Protein AF-A0A6L3ES35-F1 (afdb_monomer)

Solvent-accessible surface area (backbone atoms only — not comparable to full-atom values): 15400 Å² total; per-residue (Å²): 141,80,88,78,84,78,79,82,77,75,84,60,83,77,78,77,73,81,79,76,88,73,90,80,90,76,90,80,83,88,82,89,80,89,82,81,89,80,89,80,91,80,82,86,84,82,92,77,89,74,84,77,75,92,75,70,90,72,74,77,52,72,57,39,53,52,42,42,50,34,40,56,58,49,63,68,15,34,38,32,30,43,35,38,33,37,52,71,92,33,42,26,30,27,42,37,37,42,31,25,74,39,55,48,77,60,90,79,30,40,38,23,35,34,40,39,50,74,45,78,76,44,74,54,60,96,56,92,77,61,70,87,71,77,64,56,37,34,33,43,39,32,50,47,44,36,30,27,42,38,70,77,59,92,56,86,92,47,50,87,56,28,37,41,75,47,60,56,73,75,48,76,85,70,52,67,48,48,29,48,23,70,56,63,74,42,92,71,86,58,75,58,54,35,30,32,52,77,47,68,38,72,46,81,44,79,58,45,77,48,71,66,17,31,33,31,40,31,34,43,96,52,34,42,43,41,37,32,36,30,77,60,71,28,79,44,34,39,36,35,53,40,63,92,49,59,37,38,31,41,33,35,27,46,44,72,45,81,78,133

Foldseek 3Di:
DDDDDDPPPPPPVDPPPPDDDDDDDDDDDDDDDDDDDDDDDDDDDDDDDDPDDPDDPDDQPPLLVQQCQFVVLDAFWKFWKWKWWDFAPFIWIKIKMKGFHDWDDDVQKTKTKIAIDMDIDDTDDPDPCRPPSADRIKMWIDRRQWTFIDHPDDDPVCRLQGFGPGGPPQDQVVPKDARGSVQRPDPDDDLARIKHFDFFAWDQFQAGIAGRWTWMWGDHPFWIKTWTAGTNFGTAKIWTQGHPGRTIMIMGTNHIDRDD

Nearest PDB structures (foldseek):
  5o68-assembly3_G  TM=2.018E-01  e=8.234E-01  Pseudomonas sp. UK4
  5o68-assembly3_I  TM=2.226E-01  e=4.163E+00  Pseudomonas sp. UK4
  5o68-assembly4_L  TM=1.880E-01  e=3.205E+00  Pseudomonas sp. UK4
  5o68-assembly4_J  TM=2.070E-01  e=3.951E+00  Pseudomonas sp. UK4
  5o68-assembly2_E  TM=2.087E-01  e=2.600E+00  Pseudomonas sp. UK4

Sequence (260 aa):
MKYGFVLLFIIGWGISACTNRQNDNSNNIASQINATETTINVESLATASQTNEISDLSTPSSILNSTLSDFPLQLGNSWIYSHTAYFGEEIATYLITDTVKDARTNGNYYIAEMGRDWKQVSGTLASDDVYGLGVNQYWYIVDGLQVYVQLNQLDLSTVESSWLEYIFPLDNSIGSWYPSGEQRSSEYVGFSGHRRIYSLVDMKVPAGEFRKCPYILTFYNNGRNEDWFCPGIGLVARKFDHQGTKYGYHTNLVEYSINE

pLDDT: mean 82.21, std 23.88, range [23.73, 98.81]

Mean predicted aligned error: 11.19 Å

Radius of gyration: 23.05 Å; Cα contacts (8 Å, |Δi|>4): 489; chains: 1; bounding box: 52×60×65 Å

Structure (mmCIF, N/CA/C/O backbone):
data_AF-A0A6L3ES35-F1
#
_entry.id   AF-A0A6L3ES35-F1
#
loop_
_atom_site.group_PDB
_atom_site.id
_atom_site.type_symbol
_atom_site.label_atom_id
_atom_site.label_alt_id
_atom_site.label_comp_id
_atom_site.label_asym_id
_atom_site.label_entity_id
_atom_site.label_seq_id
_atom_site.pdbx_PDB_ins_code
_atom_site.Cartn_x
_atom_site.Cartn_y
_atom_site.Cartn_z
_atom_site.occupancy
_atom_site.B_iso_or_equiv
_atom_site.auth_seq_id
_atom_site.auth_comp_id
_atom_site.auth_asym_id
_atom_site.auth_atom_id
_atom_site.pdbx_PDB_model_num
ATOM 1 N N . MET A 1 1 ? 6.764 41.574 4.412 1.00 35.41 1 MET A N 1
ATOM 2 C CA . MET A 1 1 ? 5.581 40.837 3.921 1.00 35.41 1 MET A CA 1
ATOM 3 C C . MET A 1 1 ? 5.968 40.122 2.640 1.00 35.41 1 MET A C 1
ATOM 5 O O . MET A 1 1 ? 6.152 40.780 1.627 1.00 35.41 1 MET A O 1
ATOM 9 N N . LYS A 1 2 ? 6.204 38.810 2.702 1.00 29.41 2 LYS A N 1
ATOM 10 C CA . LYS A 1 2 ? 6.426 37.964 1.525 1.00 29.41 2 LYS A CA 1
ATOM 11 C C . LYS A 1 2 ? 5.348 36.888 1.567 1.00 29.41 2 LYS A C 1
ATOM 13 O O . LYS A 1 2 ? 5.327 36.100 2.505 1.00 29.41 2 LYS A O 1
ATOM 18 N N . TYR A 1 3 ? 4.431 36.932 0.609 1.00 28.34 3 TYR A N 1
ATOM 19 C CA . TYR A 1 3 ? 3.418 35.904 0.414 1.00 28.34 3 TYR A CA 1
ATOM 20 C C . TYR A 1 3 ? 4.106 34.658 -0.150 1.00 28.34 3 TYR A C 1
ATOM 22 O O . TYR A 1 3 ? 4.688 34.711 -1.232 1.00 28.34 3 TYR A O 1
ATOM 30 N N . GLY A 1 4 ? 4.094 33.570 0.618 1.00 24.62 4 GLY A N 1
ATOM 31 C CA . GLY A 1 4 ? 4.484 32.244 0.155 1.00 24.62 4 GLY A CA 1
ATOM 32 C C . GLY A 1 4 ? 3.285 31.585 -0.512 1.00 24.62 4 GLY A C 1
ATOM 33 O O . GLY 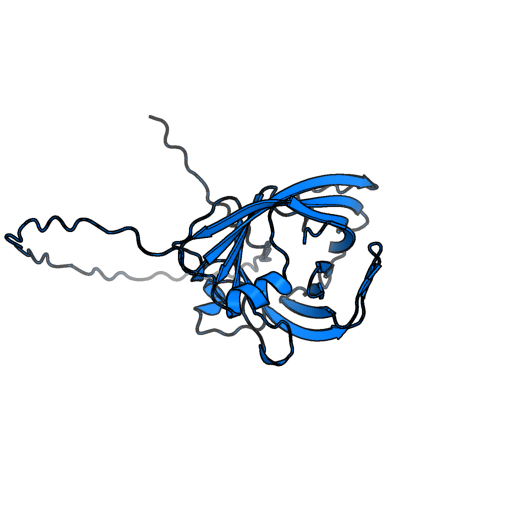A 1 4 ? 2.298 31.286 0.153 1.00 24.62 4 GLY A O 1
ATOM 34 N N . PHE A 1 5 ? 3.366 31.399 -1.825 1.00 23.73 5 PHE A N 1
ATOM 35 C CA . PHE A 1 5 ? 2.454 30.549 -2.580 1.00 23.73 5 PHE A CA 1
ATOM 36 C C . PHE A 1 5 ? 2.782 29.093 -2.220 1.00 23.73 5 PHE A C 1
ATOM 38 O O . PHE A 1 5 ? 3.843 28.590 -2.587 1.00 23.73 5 PHE A O 1
ATOM 45 N N . VAL A 1 6 ? 1.908 28.433 -1.464 1.00 24.42 6 VAL A N 1
ATOM 46 C CA . VAL A 1 6 ? 1.973 26.984 -1.245 1.00 24.42 6 VAL A CA 1
ATOM 47 C C . VAL A 1 6 ? 1.242 26.337 -2.418 1.00 24.42 6 VAL A C 1
ATOM 49 O O . VAL A 1 6 ? 0.015 26.364 -2.478 1.00 24.42 6 VAL A O 1
ATOM 52 N N . LEU A 1 7 ? 1.994 25.812 -3.390 1.00 24.55 7 LEU A N 1
ATOM 53 C CA . LEU A 1 7 ? 1.445 24.887 -4.380 1.00 24.55 7 LEU A CA 1
ATOM 54 C C . LEU A 1 7 ? 1.125 23.575 -3.654 1.00 24.55 7 LEU A C 1
ATOM 56 O O . LEU A 1 7 ? 2.034 22.853 -3.246 1.00 24.55 7 LEU A O 1
ATOM 60 N N . LEU A 1 8 ? -0.164 23.272 -3.499 1.00 24.83 8 LEU A N 1
ATOM 61 C CA . LEU A 1 8 ? -0.624 21.925 -3.177 1.00 24.83 8 LEU A CA 1
ATOM 62 C C . LEU A 1 8 ? -0.314 21.030 -4.387 1.00 24.83 8 LEU A C 1
ATOM 64 O O . LEU A 1 8 ? -1.046 21.026 -5.376 1.00 24.83 8 LEU A O 1
ATOM 68 N N . PHE A 1 9 ? 0.791 20.289 -4.330 1.00 25.20 9 PHE A N 1
ATOM 69 C CA . PHE A 1 9 ? 0.998 19.152 -5.218 1.00 25.20 9 PHE A CA 1
ATOM 70 C C . PHE A 1 9 ? 0.119 18.013 -4.712 1.00 25.20 9 PHE A C 1
ATOM 72 O O . PHE A 1 9 ? 0.477 17.287 -3.786 1.00 25.20 9 PHE A O 1
ATOM 79 N N . ILE A 1 10 ? -1.057 17.868 -5.319 1.00 30.05 10 ILE A N 1
ATOM 80 C CA . ILE A 1 10 ? -1.777 16.602 -5.288 1.00 30.05 10 ILE A CA 1
ATOM 81 C C . ILE A 1 10 ? -0.868 15.623 -6.032 1.00 30.05 10 ILE A C 1
ATOM 83 O O . ILE A 1 10 ? -0.752 15.695 -7.255 1.00 30.05 10 ILE A O 1
ATOM 87 N N . ILE A 1 11 ? -0.195 14.730 -5.302 1.00 38.25 11 ILE A N 1
ATOM 88 C CA . ILE A 1 11 ? 0.433 13.538 -5.884 1.00 38.25 11 ILE A CA 1
ATOM 89 C C . ILE A 1 11 ? -0.717 12.602 -6.268 1.00 38.25 11 ILE A C 1
ATOM 91 O O . ILE A 1 11 ? -0.964 11.565 -5.660 1.00 38.25 11 ILE A O 1
ATOM 95 N N . GLY A 1 12 ? -1.486 13.023 -7.269 1.00 31.50 12 GLY A N 1
ATOM 96 C CA . GLY A 1 12 ? -2.193 12.099 -8.119 1.00 31.50 12 GLY A CA 1
ATOM 97 C C . GLY A 1 12 ? -1.100 11.316 -8.814 1.00 31.50 12 GLY A C 1
ATOM 98 O O . GLY A 1 12 ? -0.211 11.906 -9.428 1.00 31.50 12 GLY A O 1
ATOM 99 N N . TRP A 1 13 ? -1.130 9.996 -8.671 1.00 40.72 13 TRP A N 1
ATOM 100 C CA . TRP A 1 13 ? -0.393 9.105 -9.552 1.00 40.72 13 TRP A CA 1
ATOM 101 C C . TRP A 1 13 ? -0.559 9.628 -10.977 1.00 40.72 13 TRP A C 1
ATOM 103 O O . TRP A 1 13 ? -1.683 9.711 -11.473 1.00 40.72 13 TRP A O 1
ATOM 113 N N . GLY A 1 14 ? 0.543 10.112 -11.554 1.00 31.30 14 GLY A N 1
ATOM 114 C CA . GLY A 1 14 ? 0.514 10.975 -12.723 1.00 31.30 14 GLY A CA 1
ATOM 115 C C . GLY A 1 14 ? -0.247 10.327 -13.869 1.00 31.30 14 GLY A C 1
ATOM 116 O O . GLY A 1 14 ? 0.275 9.454 -14.559 1.00 31.30 14 GLY A O 1
ATOM 117 N N . ILE A 1 15 ? -1.464 10.808 -14.123 1.00 37.62 15 ILE A N 1
ATOM 118 C CA . ILE A 1 15 ? -2.043 10.748 -15.457 1.00 37.62 15 ILE A CA 1
ATOM 119 C C . ILE A 1 15 ? -1.216 11.744 -16.263 1.00 37.62 15 ILE A C 1
ATOM 121 O O . ILE A 1 15 ? -1.518 12.934 -16.319 1.00 37.62 15 ILE A O 1
ATOM 125 N N . SER A 1 16 ? -0.117 11.266 -16.844 1.00 33.72 16 SER A N 1
ATOM 126 C CA . SER A 1 16 ? 0.566 12.006 -17.892 1.00 33.72 16 SER A CA 1
ATOM 127 C C . SER A 1 16 ? -0.375 12.015 -19.093 1.00 33.72 16 SER A C 1
ATOM 129 O 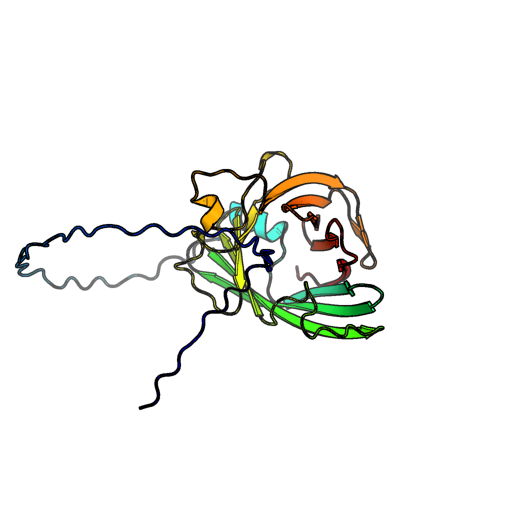O . SER A 1 16 ? -0.446 11.067 -19.874 1.00 33.72 16 SER A O 1
ATOM 131 N N . ALA A 1 17 ? -1.207 13.051 -19.170 1.00 32.03 17 ALA A N 1
ATOM 132 C CA . ALA A 1 17 ? -2.034 13.304 -20.328 1.00 32.03 17 ALA A CA 1
ATOM 133 C C . ALA A 1 17 ? -1.097 13.629 -21.496 1.00 32.03 17 ALA A C 1
ATOM 135 O O . ALA A 1 17 ? -0.518 14.713 -21.560 1.00 32.03 17 ALA A O 1
ATOM 136 N N . CYS A 1 18 ? -0.949 12.698 -22.440 1.00 33.47 18 CYS A N 1
ATOM 137 C CA . CYS A 1 18 ? -0.515 13.056 -23.782 1.00 33.47 18 CYS A CA 1
ATOM 138 C C . CYS A 1 18 ? -1.541 14.055 -24.333 1.00 33.47 18 CYS A C 1
ATOM 140 O O . CYS A 1 18 ? -2.658 13.682 -24.694 1.00 33.47 18 CYS A O 1
ATOM 142 N N . THR A 1 19 ? -1.190 15.339 -24.344 1.00 32.28 19 THR A N 1
ATOM 143 C CA . THR A 1 19 ? -2.034 16.400 -24.884 1.00 32.28 19 THR A CA 1
ATOM 144 C C . THR A 1 19 ? -2.122 16.246 -26.396 1.00 32.28 19 THR A C 1
ATOM 146 O O . THR A 1 19 ? -1.217 16.604 -27.148 1.00 32.28 19 THR A O 1
ATOM 149 N N . ASN A 1 20 ? -3.250 15.710 -26.860 1.00 34.50 20 ASN A N 1
ATOM 150 C CA . ASN A 1 20 ? -3.657 15.866 -28.244 1.00 34.50 20 ASN A CA 1
ATOM 151 C C . ASN A 1 20 ? -4.147 17.308 -28.416 1.00 34.50 20 ASN A C 1
ATOM 153 O O . ASN A 1 20 ? -5.115 17.741 -27.793 1.00 34.50 20 ASN A O 1
ATOM 157 N N . ARG A 1 21 ? -3.420 18.071 -29.230 1.00 35.19 21 ARG A N 1
ATOM 158 C CA . ARG A 1 21 ? -3.693 19.468 -29.560 1.00 35.19 21 ARG A CA 1
ATOM 159 C C . ARG A 1 21 ? -4.969 19.545 -30.406 1.00 35.19 21 ARG A C 1
ATOM 161 O O . ARG A 1 21 ? -4.891 19.451 -31.627 1.00 35.19 21 ARG A O 1
ATOM 168 N N . GLN A 1 22 ? -6.128 19.724 -29.776 1.00 33.97 22 GLN A N 1
ATOM 169 C CA . GLN A 1 22 ? -7.328 20.197 -30.467 1.00 33.97 22 GLN A CA 1
ATOM 170 C C . GLN A 1 22 ? -7.474 21.706 -30.266 1.00 33.97 22 GLN A C 1
ATOM 172 O O . GLN A 1 22 ? -7.576 22.206 -29.150 1.00 33.97 22 GLN A O 1
ATOM 177 N N . ASN A 1 23 ? -7.416 22.417 -31.394 1.00 45.56 23 ASN A N 1
ATOM 178 C CA . ASN A 1 23 ? -7.936 23.767 -31.548 1.00 45.56 23 ASN A CA 1
ATOM 179 C C . ASN A 1 23 ? -9.425 23.745 -31.218 1.00 45.56 23 ASN A C 1
ATOM 181 O O . ASN A 1 23 ? -10.146 23.065 -31.936 1.00 45.56 23 ASN A O 1
ATOM 185 N N . ASP A 1 24 ? -9.870 24.560 -30.267 1.00 38.66 24 ASP A N 1
ATOM 186 C CA . ASP A 1 24 ? -11.225 25.095 -30.305 1.00 38.66 24 ASP A CA 1
ATOM 187 C C . ASP A 1 24 ? -11.230 26.545 -29.827 1.00 38.66 24 ASP A C 1
ATOM 189 O O . ASP A 1 24 ? -10.795 26.901 -28.733 1.00 38.66 24 ASP A O 1
ATOM 193 N N . ASN A 1 25 ? -11.673 27.391 -30.748 1.00 43.75 25 ASN A N 1
ATOM 194 C CA . ASN A 1 25 ? -11.831 28.821 -30.619 1.00 43.75 25 ASN A CA 1
ATOM 195 C C . ASN A 1 25 ? -13.340 29.070 -30.569 1.00 43.75 25 ASN A C 1
ATOM 197 O O . ASN A 1 25 ? -13.999 29.061 -31.608 1.00 43.75 25 ASN A O 1
ATOM 201 N N . SER A 1 26 ? -13.900 29.268 -29.379 1.00 41.03 26 SER A N 1
ATOM 202 C CA . SER A 1 26 ? -15.286 29.712 -29.240 1.00 41.03 26 SER A CA 1
ATOM 203 C C . SER A 1 26 ? -15.432 30.684 -28.076 1.00 41.03 26 SER A C 1
ATOM 205 O O . SER A 1 26 ? -15.508 30.307 -26.908 1.00 41.03 26 SER A O 1
ATOM 207 N N . ASN A 1 27 ? -15.498 31.961 -28.445 1.00 37.78 27 ASN A N 1
ATOM 208 C CA . ASN A 1 27 ? -16.147 33.016 -27.678 1.00 37.78 27 ASN A CA 1
ATOM 209 C C . ASN A 1 27 ? -17.599 32.613 -27.378 1.00 37.78 27 ASN A C 1
ATOM 211 O O . ASN A 1 27 ? -18.287 32.206 -28.314 1.00 37.78 27 ASN A O 1
ATOM 215 N N . ASN A 1 28 ? -18.094 32.821 -26.150 1.00 37.53 28 ASN A N 1
ATOM 216 C CA . ASN A 1 28 ? -19.148 33.815 -25.889 1.00 37.53 28 ASN A CA 1
ATOM 217 C C . ASN A 1 28 ? -19.803 33.747 -24.492 1.00 37.53 28 ASN A C 1
ATOM 219 O O . ASN A 1 28 ? -20.219 32.696 -24.027 1.00 37.53 28 ASN A O 1
ATOM 223 N N . ILE A 1 29 ? -20.021 34.964 -23.976 1.00 39.34 29 ILE A N 1
ATOM 224 C CA . ILE A 1 29 ? -21.224 35.492 -23.301 1.00 39.34 29 ILE A CA 1
ATOM 225 C C . ILE A 1 29 ? -21.486 35.121 -21.828 1.00 39.34 29 ILE A C 1
ATOM 227 O O . ILE A 1 29 ? -22.032 34.087 -21.466 1.00 39.34 29 ILE A O 1
ATOM 231 N N . ALA A 1 30 ? -21.155 36.128 -21.016 1.00 37.44 30 ALA A N 1
ATOM 232 C CA . ALA A 1 30 ? -21.793 36.639 -19.806 1.00 37.44 30 ALA A CA 1
ATOM 233 C C . ALA A 1 30 ? -23.194 36.130 -19.404 1.00 37.44 30 ALA A C 1
ATOM 235 O O . ALA A 1 30 ? -24.141 36.184 -20.183 1.00 37.44 30 ALA A O 1
ATOM 236 N N . SER A 1 31 ? -23.368 35.948 -18.092 1.00 41.03 31 SER A N 1
ATOM 237 C CA . SER A 1 31 ? -24.547 36.463 -17.386 1.00 41.03 31 SER A CA 1
ATOM 238 C C . SER A 1 31 ? -24.201 36.811 -15.937 1.00 41.03 31 SER A C 1
ATOM 240 O O . SER A 1 31 ? -23.723 35.972 -15.177 1.00 41.03 31 SER A O 1
ATOM 242 N N . GLN A 1 32 ? -24.441 38.073 -15.587 1.00 40.94 32 GLN A N 1
ATOM 243 C CA . GLN A 1 32 ? -24.381 38.630 -14.240 1.00 40.94 32 GLN A CA 1
ATOM 244 C C . GLN A 1 32 ? -25.547 38.094 -13.400 1.00 40.94 32 GLN A C 1
ATOM 246 O O . GLN A 1 32 ? -26.681 38.072 -13.876 1.00 40.94 32 GLN A O 1
ATOM 251 N N . ILE A 1 33 ? -25.288 37.732 -12.143 1.00 42.25 33 ILE A N 1
ATOM 252 C CA . ILE A 1 33 ? -26.332 37.482 -11.145 1.00 42.25 33 ILE A CA 1
ATOM 253 C C . ILE A 1 33 ? -26.092 38.440 -9.977 1.00 42.25 33 ILE A C 1
ATOM 255 O O . ILE A 1 33 ? -25.067 38.374 -9.303 1.00 42.25 33 ILE A O 1
ATOM 259 N N . ASN A 1 34 ? -27.048 39.349 -9.780 1.00 44.09 34 ASN A N 1
ATOM 260 C CA . ASN A 1 34 ? -27.166 40.210 -8.608 1.00 44.09 34 ASN A CA 1
ATOM 261 C C . ASN A 1 34 ? -27.688 39.376 -7.431 1.00 44.09 34 ASN A C 1
ATOM 263 O O . ASN A 1 34 ? -28.767 38.795 -7.534 1.00 44.09 34 ASN A O 1
ATOM 267 N N . ALA A 1 35 ? -26.961 39.360 -6.314 1.00 39.50 35 ALA A N 1
ATOM 268 C CA . ALA A 1 35 ? -27.443 38.813 -5.050 1.00 39.50 35 ALA A CA 1
ATOM 269 C C . ALA A 1 35 ? -27.853 39.959 -4.116 1.00 39.50 35 ALA A C 1
ATOM 271 O O . ALA A 1 35 ? -27.076 40.874 -3.846 1.00 39.50 35 ALA A O 1
ATOM 272 N N . THR A 1 36 ? -29.105 39.912 -3.672 1.0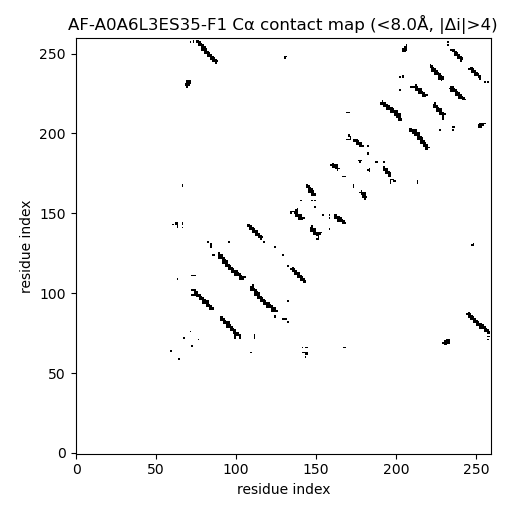0 42.91 36 THR A N 1
ATOM 273 C CA . THR A 1 36 ? -29.735 40.853 -2.745 1.00 42.91 36 THR A CA 1
ATOM 274 C C . THR A 1 36 ? -29.398 40.459 -1.307 1.00 42.91 36 THR A C 1
ATOM 276 O O . THR A 1 36 ? -29.602 39.312 -0.913 1.00 42.91 36 THR A O 1
ATOM 279 N N . GLU A 1 37 ? -28.887 41.409 -0.525 1.00 42.19 37 GLU A N 1
ATOM 280 C CA . GLU A 1 37 ? -28.613 41.251 0.905 1.00 42.19 37 GLU A CA 1
ATOM 281 C C . GLU A 1 37 ? -29.913 41.048 1.695 1.00 42.19 37 GLU A C 1
ATOM 283 O O . GLU A 1 37 ? -30.862 41.820 1.566 1.00 42.19 37 GLU A O 1
ATOM 288 N N . THR A 1 38 ? -29.943 40.015 2.540 1.00 42.06 38 THR A N 1
ATOM 289 C CA . THR A 1 38 ? -30.974 39.831 3.568 1.00 42.06 38 THR A CA 1
ATOM 290 C C . THR A 1 38 ? -30.304 39.887 4.934 1.00 42.06 38 THR A C 1
ATOM 292 O O . THR A 1 38 ? -29.507 39.022 5.291 1.00 42.06 38 THR A O 1
ATOM 295 N N . THR A 1 39 ? -30.623 40.931 5.689 1.00 42.78 39 THR A N 1
ATOM 296 C CA . THR A 1 39 ? -30.201 41.158 7.071 1.00 42.78 39 THR A CA 1
ATOM 297 C C . THR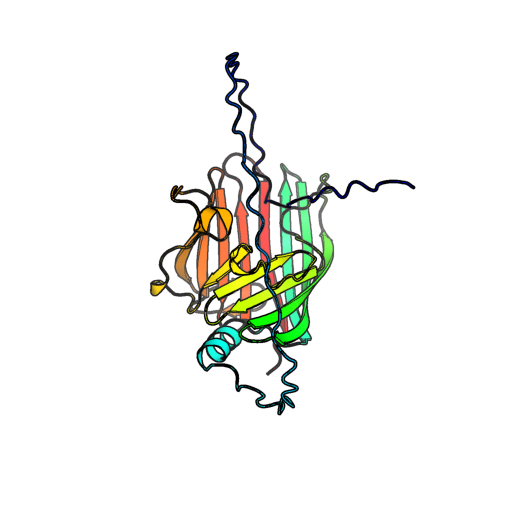 A 1 39 ? -31.031 40.282 8.006 1.00 42.78 39 THR A C 1
ATOM 299 O O . THR A 1 39 ? -32.258 40.370 8.002 1.00 42.78 39 THR A O 1
ATOM 302 N N . ILE A 1 40 ? -30.381 39.468 8.841 1.00 42.75 40 ILE A N 1
ATOM 303 C CA . ILE A 1 40 ? -31.041 38.746 9.936 1.00 42.75 40 ILE A CA 1
ATOM 304 C C . ILE A 1 40 ? -30.458 39.247 11.259 1.00 42.75 40 ILE A C 1
ATOM 306 O O . ILE A 1 40 ? -29.283 39.038 11.555 1.00 42.75 40 ILE A O 1
ATOM 310 N N . ASN A 1 41 ? -31.308 39.907 12.046 1.00 49.88 41 ASN A N 1
ATOM 311 C CA . ASN A 1 41 ? -31.096 40.156 13.469 1.00 49.88 41 ASN A CA 1
ATOM 312 C C . ASN A 1 41 ? -31.392 38.865 14.239 1.00 49.88 41 ASN A C 1
ATOM 314 O O . ASN A 1 41 ? -32.500 38.341 14.132 1.00 49.88 41 ASN A O 1
ATOM 318 N N . VAL A 1 42 ? -30.448 38.399 15.058 1.00 44.91 42 VAL A N 1
ATOM 319 C CA . VAL A 1 42 ? -30.728 37.403 16.101 1.00 44.91 42 VAL A CA 1
ATOM 320 C C . VAL A 1 42 ? -30.257 37.957 17.439 1.00 44.91 42 VAL A C 1
ATOM 322 O O . VAL A 1 42 ? -29.066 38.023 17.733 1.00 44.91 42 VAL A O 1
ATOM 325 N N . GLU A 1 43 ? -31.233 38.391 18.229 1.00 47.56 43 GLU A N 1
ATOM 326 C CA . GLU A 1 43 ? -31.106 38.647 19.657 1.00 47.56 43 GLU A CA 1
ATOM 327 C C . GLU A 1 43 ? -30.969 37.326 20.428 1.00 47.56 43 GLU A C 1
ATOM 329 O O . GLU A 1 43 ? -31.699 36.372 20.179 1.00 47.56 43 GLU A O 1
ATOM 334 N N . SER A 1 44 ? -30.083 37.354 21.428 1.00 51.75 44 SER A N 1
ATOM 335 C CA . SER A 1 44 ? -30.247 36.726 22.746 1.00 51.75 44 SER A CA 1
ATOM 336 C C . SER A 1 44 ? -30.574 35.225 22.795 1.00 51.75 44 SER A C 1
ATOM 338 O O . SER A 1 44 ? -31.734 34.831 22.698 1.00 51.75 44 SER A O 1
ATOM 340 N N . LEU A 1 45 ? -29.599 34.416 23.227 1.00 45.16 45 LEU A N 1
ATOM 341 C CA . LEU A 1 45 ? -29.902 33.296 24.120 1.00 45.16 45 LEU A CA 1
ATOM 342 C C . LEU A 1 45 ? -28.774 33.018 25.114 1.00 45.16 45 LEU A C 1
ATOM 344 O O . LEU A 1 45 ? -27.586 33.115 24.819 1.00 45.16 45 LEU A O 1
ATOM 348 N N . ALA A 1 46 ? -29.237 32.748 26.328 1.00 45.06 46 ALA A N 1
ATOM 349 C CA . ALA A 1 46 ? -28.518 32.740 27.579 1.00 45.06 46 ALA A CA 1
ATOM 350 C C . ALA A 1 46 ? -27.596 31.528 27.765 1.00 45.06 46 ALA A C 1
ATOM 352 O O . ALA A 1 46 ? -27.850 30.418 27.303 1.00 45.06 46 ALA A O 1
ATOM 353 N N . THR A 1 47 ? -26.550 31.790 28.537 1.00 50.56 47 THR A N 1
ATOM 354 C CA . THR A 1 47 ? -25.522 30.886 29.040 1.00 50.56 47 THR A CA 1
ATOM 355 C C . THR A 1 47 ? -26.120 29.752 29.880 1.00 50.56 47 THR A C 1
ATOM 357 O O . THR A 1 47 ? -26.603 29.987 30.987 1.00 50.56 47 THR A O 1
ATOM 360 N N . ALA A 1 48 ? -26.025 28.511 29.398 1.00 46.97 48 ALA A N 1
ATOM 361 C CA . ALA A 1 48 ? -26.180 27.311 30.216 1.00 46.97 48 ALA A CA 1
ATOM 362 C C . ALA A 1 48 ? -24.814 26.624 30.332 1.00 46.97 48 ALA A C 1
ATOM 364 O O . ALA A 1 48 ? -24.319 26.022 29.383 1.00 46.97 48 ALA A O 1
ATOM 365 N N . SER A 1 49 ? -24.185 26.763 31.499 1.00 51.53 49 SER A N 1
ATOM 366 C CA . SER A 1 49 ? -22.950 26.061 31.845 1.00 51.53 49 SER A CA 1
ATOM 367 C C . SER A 1 49 ? -23.317 24.627 32.234 1.00 51.53 49 SER A C 1
ATOM 369 O O . SER A 1 49 ? -23.764 24.388 33.355 1.00 51.53 49 SER A O 1
ATOM 371 N N . GLN A 1 50 ? -23.208 23.690 31.290 1.00 44.31 50 GLN A N 1
ATOM 372 C CA . GLN A 1 50 ? -23.268 22.257 31.577 1.00 44.31 50 GLN A CA 1
ATOM 373 C C . GLN A 1 50 ? -21.857 21.759 31.883 1.00 44.31 50 GLN A C 1
ATOM 375 O O . GLN A 1 50 ? -20.954 21.802 31.049 1.00 44.31 50 GLN A O 1
ATOM 380 N N . THR A 1 51 ? -21.674 21.305 33.115 1.00 47.34 51 THR A N 1
ATOM 381 C CA . THR A 1 51 ? -20.530 20.519 33.561 1.00 47.34 51 THR A CA 1
ATOM 382 C C . THR A 1 51 ? -20.570 19.183 32.818 1.00 47.34 51 THR A C 1
ATOM 384 O O . THR A 1 51 ? -21.358 18.307 33.163 1.00 47.34 51 THR A O 1
ATOM 387 N N . ASN A 1 52 ? -19.762 19.055 31.763 1.00 49.00 52 ASN A N 1
ATOM 388 C CA . ASN A 1 52 ? -19.576 17.803 31.035 1.00 49.00 52 ASN A CA 1
ATOM 389 C C . ASN A 1 52 ? -18.902 16.779 31.955 1.00 49.00 52 ASN A C 1
ATOM 391 O O . ASN A 1 52 ? -17.700 16.855 32.216 1.00 49.00 52 ASN A O 1
ATOM 395 N N . GLU A 1 53 ? -19.688 15.822 32.441 1.00 48.34 53 GLU A N 1
ATOM 396 C CA . GLU A 1 53 ? -19.168 14.547 32.911 1.00 48.34 53 GLU A CA 1
ATOM 397 C C . GLU A 1 53 ? -18.496 13.845 31.729 1.00 48.34 53 GLU A C 1
ATOM 399 O O . GLU A 1 53 ? -19.117 13.567 30.706 1.00 48.34 53 GLU A O 1
ATOM 404 N N . ILE A 1 54 ? -17.195 13.597 31.864 1.00 52.31 54 ILE A N 1
ATOM 405 C CA . ILE A 1 54 ? -16.379 12.859 30.902 1.00 52.31 54 ILE A CA 1
ATOM 406 C C . ILE A 1 54 ? -16.729 11.370 31.058 1.00 52.31 54 ILE A C 1
ATOM 408 O O . ILE A 1 54 ? -16.029 10.611 31.719 1.00 52.31 54 ILE A O 1
ATOM 412 N N . SER A 1 55 ? -17.876 10.979 30.514 1.00 47.56 55 SER A N 1
ATOM 413 C CA . SER A 1 55 ? -18.184 9.613 30.076 1.00 47.56 55 SER A CA 1
ATOM 414 C C . SER A 1 55 ? -17.856 9.583 28.581 1.00 47.56 55 SER A C 1
ATOM 416 O O . SER A 1 55 ? -18.119 10.544 27.873 1.00 47.56 55 SER A O 1
ATOM 418 N N . ASP A 1 56 ? -17.266 8.576 27.975 1.00 45.16 56 ASP A N 1
ATOM 419 C CA . ASP A 1 56 ? -17.112 7.178 28.308 1.00 45.16 56 ASP A CA 1
ATOM 420 C C . ASP A 1 56 ? -16.006 6.711 27.351 1.00 45.16 56 ASP A C 1
ATOM 422 O O . ASP A 1 56 ? -15.990 7.123 26.184 1.00 45.16 56 ASP A O 1
ATOM 426 N N . LEU A 1 57 ? -15.040 5.928 27.827 1.00 49.03 57 LEU A N 1
ATOM 427 C CA . LEU A 1 57 ? -13.998 5.374 26.965 1.00 49.03 57 LEU A CA 1
ATOM 428 C C . LEU A 1 57 ? -14.659 4.239 26.169 1.00 49.03 57 LEU A C 1
ATOM 430 O O . LEU A 1 57 ? -14.593 3.071 26.553 1.00 49.03 57 LEU A O 1
ATOM 434 N N . SER A 1 58 ? -15.401 4.611 25.123 1.00 53.31 58 SER A N 1
ATOM 435 C CA . SER A 1 58 ? -16.209 3.700 24.324 1.00 53.31 58 SER A CA 1
ATOM 436 C C . SER A 1 58 ? -15.334 2.552 23.837 1.00 53.31 58 SER A C 1
ATOM 438 O O . SER A 1 58 ? -14.336 2.731 23.137 1.00 53.31 58 SER A O 1
ATOM 440 N N . THR A 1 59 ? -15.695 1.344 24.266 1.00 57.22 59 THR A N 1
ATOM 441 C CA . THR A 1 59 ? -15.044 0.127 23.792 1.00 57.22 59 THR A CA 1
ATOM 442 C C . THR A 1 59 ? -15.150 0.112 22.266 1.00 57.22 59 THR A C 1
ATOM 444 O O . THR A 1 59 ? -16.255 0.315 21.751 1.00 57.22 59 THR A O 1
ATOM 447 N N . PRO A 1 60 ? -14.040 -0.086 21.531 1.00 64.38 60 PRO A N 1
ATOM 448 C CA . PRO A 1 60 ? -14.077 -0.097 20.078 1.00 64.38 60 PRO A CA 1
ATOM 449 C C . PRO A 1 60 ? -15.122 -1.101 19.586 1.00 64.38 60 PRO A C 1
ATOM 451 O O . PRO A 1 60 ? -15.224 -2.220 20.099 1.00 64.38 60 PRO A O 1
ATOM 454 N N . SER A 1 61 ? -15.931 -0.671 18.614 1.00 78.88 61 SER A N 1
ATOM 455 C CA . SER A 1 61 ? -16.965 -1.508 18.002 1.00 78.88 61 SER A CA 1
ATOM 456 C C . SER A 1 61 ? -16.365 -2.841 17.550 1.00 78.88 61 SER A C 1
ATOM 458 O O . SER A 1 61 ? -15.264 -2.877 17.004 1.00 78.88 61 SER A O 1
ATOM 460 N N . SER A 1 62 ? -17.101 -3.941 17.728 1.00 84.25 62 SER A N 1
ATOM 461 C CA . SER A 1 62 ? -16.684 -5.279 17.269 1.00 84.25 62 SER A CA 1
ATOM 462 C C . SER A 1 62 ? -16.213 -5.310 15.805 1.00 84.25 62 SER A C 1
ATOM 464 O O . SER A 1 62 ? -15.294 -6.055 15.474 1.00 84.25 62 SER A O 1
ATOM 466 N N . ILE A 1 63 ? -16.781 -4.448 14.957 1.00 87.38 63 ILE A N 1
ATOM 467 C CA . ILE A 1 63 ? -16.409 -4.280 13.546 1.00 87.38 63 ILE A CA 1
ATOM 468 C C . ILE A 1 63 ? -14.978 -3.745 13.406 1.00 87.38 63 ILE A C 1
ATOM 470 O O . ILE A 1 63 ? -14.193 -4.263 12.614 1.00 87.38 63 ILE A O 1
ATOM 474 N N . LEU A 1 64 ? -14.614 -2.743 14.206 1.00 91.19 64 LEU A N 1
ATOM 475 C CA . LEU A 1 64 ? -13.269 -2.176 14.190 1.00 91.19 64 LEU A CA 1
ATOM 476 C C . LEU A 1 64 ? -12.232 -3.235 14.586 1.00 91.19 64 LEU A C 1
ATOM 478 O O . LEU A 1 64 ? -11.194 -3.353 13.941 1.00 91.19 64 LEU A O 1
ATOM 482 N N . ASN A 1 65 ? -12.548 -4.060 15.587 1.00 91.50 65 ASN A N 1
ATOM 483 C CA . ASN A 1 65 ? -11.670 -5.152 16.007 1.00 91.50 65 ASN A CA 1
ATOM 484 C C . ASN A 1 65 ? -11.470 -6.193 14.894 1.00 91.50 65 ASN A C 1
ATOM 486 O O . ASN A 1 65 ? -10.359 -6.692 14.742 1.00 91.50 65 ASN A O 1
ATOM 490 N N . SER A 1 66 ? -12.498 -6.497 14.087 1.00 93.62 66 SER A N 1
ATOM 491 C CA . SER A 1 66 ? -12.316 -7.387 12.931 1.00 93.62 66 SER A CA 1
ATOM 492 C C . SER A 1 66 ? -11.391 -6.788 11.870 1.00 93.62 66 SER A C 1
ATOM 494 O O . SER A 1 66 ? -10.463 -7.464 11.434 1.00 93.62 66 SER A O 1
ATOM 496 N N . THR A 1 67 ? -11.558 -5.507 11.524 1.00 96.25 67 THR A N 1
ATOM 497 C CA . THR A 1 67 ? -10.683 -4.834 10.552 1.00 96.25 67 THR A CA 1
ATOM 498 C C . THR A 1 67 ? -9.233 -4.788 11.035 1.00 96.25 67 THR A C 1
ATOM 500 O O . THR A 1 67 ? -8.321 -5.068 10.265 1.00 96.25 67 THR A O 1
ATOM 503 N N . LEU A 1 68 ? -9.006 -4.498 12.321 1.00 96.31 68 LEU A N 1
ATOM 504 C CA . LEU A 1 68 ? -7.663 -4.447 12.913 1.00 96.31 68 LEU A CA 1
ATOM 505 C C . LEU A 1 68 ? -7.033 -5.828 13.141 1.00 96.31 68 LEU A C 1
ATOM 507 O O . LEU A 1 68 ? -5.814 -5.924 13.271 1.00 96.31 68 LEU A O 1
ATOM 511 N N . SER A 1 69 ? -7.840 -6.891 13.181 1.00 96.06 69 SER A N 1
ATOM 512 C CA . SER A 1 69 ? -7.338 -8.267 13.164 1.00 96.06 69 SER A CA 1
ATOM 513 C C . SER A 1 69 ? -6.825 -8.653 11.777 1.00 96.06 69 SER A C 1
ATOM 515 O O . SER A 1 69 ? -5.830 -9.365 11.669 1.00 96.06 69 SER A O 1
ATOM 517 N N . ASP A 1 70 ? -7.491 -8.196 10.714 1.00 96.56 70 ASP A N 1
ATOM 518 C CA . ASP A 1 70 ? -7.073 -8.484 9.341 1.00 96.56 70 ASP A CA 1
ATOM 519 C C . ASP A 1 70 ? -5.950 -7.551 8.869 1.00 96.56 70 ASP A C 1
ATOM 521 O O . ASP A 1 70 ? -5.080 -7.982 8.107 1.00 96.56 70 ASP A O 1
ATOM 525 N N . PHE A 1 71 ? -5.939 -6.298 9.331 1.00 97.62 71 PHE A N 1
ATOM 526 C CA . PHE A 1 71 ? -4.899 -5.316 9.049 1.00 97.62 71 PHE A CA 1
ATOM 527 C C . PHE A 1 71 ? -4.254 -4.818 10.353 1.00 97.62 71 PHE A C 1
ATOM 529 O O . PHE A 1 71 ? -4.738 -3.851 10.951 1.00 97.62 71 PHE A O 1
ATOM 536 N N . PRO A 1 72 ? -3.165 -5.465 10.808 1.00 97.12 72 PRO A N 1
ATOM 537 C CA . PRO A 1 72 ? -2.584 -5.197 12.117 1.00 97.12 72 PRO A CA 1
ATOM 538 C C . PRO A 1 72 ? -1.816 -3.866 12.126 1.00 97.12 72 PRO A C 1
ATOM 540 O O . PRO A 1 72 ? -0.613 -3.809 11.876 1.00 97.12 72 PRO A O 1
ATOM 543 N N . LEU A 1 73 ? -2.526 -2.776 12.415 1.00 97.81 73 LEU A N 1
ATOM 544 C CA . LEU A 1 73 ? -2.006 -1.405 12.468 1.00 97.81 73 LEU A CA 1
ATOM 545 C C . LEU A 1 73 ? -1.585 -0.961 13.884 1.00 97.81 73 LEU A C 1
ATOM 547 O O . LEU A 1 73 ? -1.605 0.228 14.194 1.00 97.81 73 LEU A O 1
ATOM 551 N N . GLN A 1 74 ? -1.217 -1.902 14.756 1.00 97.62 74 GLN A N 1
ATOM 552 C CA . GLN A 1 74 ? -0.777 -1.614 16.122 1.00 97.62 74 GLN A CA 1
ATOM 553 C C . GLN A 1 74 ? 0.594 -0.924 16.145 1.00 97.62 74 GLN A C 1
ATOM 555 O O . GLN A 1 74 ? 1.468 -1.192 15.318 1.00 97.62 74 GLN A O 1
ATOM 560 N N . LEU A 1 75 ? 0.791 -0.050 17.138 1.00 98.12 75 LEU A N 1
ATOM 561 C CA . LEU A 1 75 ? 2.046 0.667 17.361 1.00 98.12 75 LEU A CA 1
ATOM 562 C C . LEU A 1 75 ? 3.246 -0.292 17.366 1.00 98.12 75 LEU A C 1
ATOM 564 O O . LEU A 1 75 ? 3.251 -1.302 18.070 1.00 98.12 75 LEU A O 1
ATOM 568 N N . GLY A 1 76 ? 4.286 0.061 16.610 1.00 98.19 76 GLY A N 1
ATOM 569 C CA . GLY A 1 76 ? 5.519 -0.717 16.520 1.00 98.19 76 GLY A CA 1
ATOM 570 C C . GLY A 1 76 ? 5.489 -1.856 15.500 1.00 98.19 76 GLY A C 1
ATOM 571 O O . GLY A 1 76 ? 6.555 -2.400 15.210 1.00 98.19 76 GLY A O 1
ATOM 572 N N . ASN A 1 77 ? 4.335 -2.184 14.909 1.00 98.69 77 ASN A N 1
ATOM 573 C CA . ASN A 1 77 ? 4.301 -3.121 13.789 1.00 98.69 77 ASN A CA 1
ATOM 574 C C . ASN A 1 77 ? 5.102 -2.569 12.609 1.00 98.69 77 ASN A C 1
ATOM 576 O O . ASN A 1 77 ? 5.130 -1.356 12.368 1.00 98.69 77 ASN A O 1
ATOM 580 N N . SER A 1 78 ? 5.771 -3.453 11.874 1.00 98.62 78 SER A N 1
ATOM 581 C CA . SER A 1 78 ? 6.627 -3.058 10.756 1.00 98.62 78 SER A CA 1
ATOM 582 C C . SER A 1 78 ? 6.693 -4.097 9.646 1.00 98.62 78 SER A C 1
ATOM 584 O O . SER A 1 78 ? 6.490 -5.291 9.869 1.00 98.62 78 SER A O 1
ATOM 586 N N . TRP A 1 79 ? 7.009 -3.617 8.445 1.00 98.69 79 TRP A N 1
ATOM 587 C CA . TRP A 1 79 ? 7.139 -4.408 7.228 1.00 98.69 79 TRP A CA 1
ATOM 588 C C . TRP A 1 79 ? 8.355 -3.939 6.443 1.00 98.69 79 TRP A C 1
ATOM 590 O O . TRP A 1 79 ? 8.545 -2.739 6.249 1.00 98.69 79 TRP A O 1
ATOM 600 N N . ILE A 1 80 ? 9.153 -4.885 5.961 1.00 98.69 80 ILE A N 1
ATOM 601 C CA . ILE A 1 80 ? 10.290 -4.635 5.081 1.00 98.69 80 ILE A CA 1
ATOM 602 C C . ILE A 1 80 ? 9.968 -5.222 3.715 1.00 98.69 80 ILE A C 1
ATOM 604 O O . ILE A 1 80 ? 9.690 -6.415 3.587 1.00 98.69 80 ILE A O 1
ATOM 608 N N . TYR A 1 81 ? 10.059 -4.398 2.681 1.00 98.75 81 TYR A N 1
ATOM 609 C CA . TYR A 1 81 ? 9.796 -4.774 1.303 1.00 98.75 81 TYR A CA 1
ATOM 610 C C . TYR A 1 81 ? 11.046 -4.653 0.444 1.00 98.75 81 TYR A C 1
ATOM 612 O O . TYR A 1 81 ? 11.821 -3.710 0.581 1.00 98.75 81 TYR A O 1
ATOM 620 N N . SER A 1 82 ? 11.191 -5.564 -0.513 1.00 98.44 82 SER A N 1
ATOM 621 C CA . SER A 1 82 ? 12.057 -5.373 -1.671 1.00 98.44 82 SER A CA 1
ATOM 622 C C . SER A 1 82 ? 11.223 -4.779 -2.795 1.00 98.44 82 SER A C 1
ATOM 624 O O . SER A 1 82 ? 10.250 -5.391 -3.235 1.00 98.44 82 SER A O 1
ATOM 626 N N . HIS A 1 83 ? 11.593 -3.581 -3.232 1.00 98.06 83 HIS A N 1
ATOM 627 C CA . HIS A 1 83 ? 10.920 -2.836 -4.284 1.00 98.06 83 HIS A CA 1
ATOM 628 C C . HIS A 1 83 ? 11.854 -2.678 -5.481 1.00 98.06 83 HIS A C 1
ATOM 630 O O . HIS A 1 83 ? 12.869 -1.994 -5.386 1.00 98.06 83 HIS A O 1
ATOM 636 N N . THR A 1 84 ? 11.522 -3.298 -6.605 1.00 97.50 84 THR A N 1
ATOM 637 C CA . THR A 1 84 ? 12.266 -3.184 -7.860 1.00 97.50 84 THR A CA 1
ATOM 638 C C . THR A 1 84 ? 11.476 -2.320 -8.828 1.00 97.50 84 THR A C 1
ATOM 640 O O . THR A 1 84 ? 10.424 -2.739 -9.304 1.00 97.50 84 THR A O 1
ATOM 643 N N . ALA A 1 85 ? 11.998 -1.137 -9.135 1.00 96.56 85 ALA A N 1
ATOM 644 C CA . ALA A 1 85 ? 11.448 -0.226 -10.130 1.00 96.56 85 ALA A CA 1
ATOM 645 C C . ALA A 1 85 ? 12.286 -0.275 -11.412 1.00 96.56 85 ALA A C 1
ATOM 647 O O . ALA A 1 85 ? 13.497 -0.518 -11.369 1.00 96.56 85 ALA A O 1
ATOM 648 N N . TYR A 1 86 ? 11.642 -0.053 -12.555 1.00 95.06 86 TYR A N 1
ATOM 649 C CA . TYR A 1 86 ? 12.307 -0.064 -13.853 1.00 95.06 86 TYR A CA 1
ATOM 650 C C . TYR A 1 86 ? 11.743 0.992 -14.808 1.00 95.06 86 TYR A C 1
ATOM 652 O O . TYR A 1 86 ? 10.542 1.277 -14.807 1.00 95.06 86 TYR A O 1
ATOM 660 N N . PHE A 1 87 ? 12.620 1.550 -15.645 1.00 94.25 87 PHE A N 1
ATOM 661 C CA . PHE A 1 87 ? 12.291 2.506 -16.703 1.00 94.25 87 PHE A CA 1
ATOM 662 C C . PHE A 1 87 ? 13.226 2.301 -17.908 1.00 94.25 87 PHE A C 1
ATOM 664 O O . PHE A 1 87 ? 14.432 2.522 -17.839 1.00 94.25 87 PHE A O 1
ATOM 671 N N . GLY A 1 88 ? 12.684 1.859 -19.040 1.00 92.94 88 GLY A N 1
ATOM 672 C CA . GLY A 1 88 ? 13.484 1.435 -20.186 1.00 92.94 88 GLY A CA 1
ATOM 673 C C . GLY A 1 88 ? 14.300 0.180 -19.864 1.00 92.94 88 GLY A C 1
ATOM 674 O O . GLY A 1 88 ? 13.731 -0.871 -19.577 1.00 92.94 88 GLY A O 1
ATOM 675 N N . GLU A 1 89 ? 15.624 0.298 -19.948 1.00 94.50 89 GLU A N 1
ATOM 676 C CA . GLU A 1 89 ? 16.577 -0.755 -19.555 1.00 94.50 89 GLU A CA 1
ATOM 677 C C . GLU A 1 89 ? 17.154 -0.521 -18.147 1.00 94.50 89 GLU A C 1
ATOM 679 O O . GLU A 1 89 ? 17.936 -1.329 -17.648 1.00 94.50 89 GLU A O 1
ATOM 684 N N . GLU A 1 90 ? 16.795 0.594 -17.510 1.00 95.25 90 GLU A N 1
ATOM 685 C CA . GLU A 1 90 ? 17.251 0.935 -16.171 1.00 95.25 90 GLU A CA 1
ATOM 686 C C . GLU A 1 90 ? 16.399 0.214 -15.134 1.00 95.25 90 GLU A C 1
ATOM 688 O O . GLU A 1 90 ? 15.171 0.150 -15.241 1.00 95.25 90 GLU A O 1
ATOM 693 N N . ILE A 1 91 ? 17.066 -0.335 -14.125 1.00 96.00 91 ILE A N 1
ATOM 694 C CA . ILE A 1 91 ? 16.445 -1.088 -13.043 1.00 96.00 91 ILE A CA 1
ATOM 695 C C . ILE A 1 91 ? 17.170 -0.702 -11.763 1.00 96.00 91 ILE A C 1
ATOM 697 O O . ILE A 1 91 ? 18.402 -0.727 -11.714 1.00 96.00 91 ILE A O 1
ATOM 701 N N . ALA A 1 92 ? 16.411 -0.398 -10.717 1.00 96.69 92 ALA A N 1
ATOM 702 C CA . ALA A 1 92 ? 16.943 -0.234 -9.374 1.00 96.69 92 ALA A CA 1
ATOM 703 C C . ALA A 1 92 ? 16.082 -0.990 -8.369 1.00 96.69 92 ALA A C 1
ATOM 705 O O . ALA A 1 92 ? 14.871 -1.135 -8.536 1.00 96.69 92 ALA A O 1
ATOM 706 N N . THR A 1 93 ? 16.731 -1.500 -7.326 1.00 97.50 93 THR A N 1
ATOM 707 C CA . THR A 1 93 ? 16.050 -2.160 -6.214 1.00 97.50 93 THR A CA 1
ATOM 708 C C . THR A 1 93 ? 16.300 -1.403 -4.925 1.00 97.50 93 THR A C 1
ATOM 710 O O . THR A 1 93 ? 17.424 -0.990 -4.632 1.00 97.50 93 THR A O 1
ATOM 713 N N . TYR A 1 94 ? 15.238 -1.263 -4.146 1.00 97.62 94 TYR A N 1
ATOM 714 C CA . TYR A 1 94 ? 15.176 -0.559 -2.880 1.00 97.62 94 TYR A CA 1
ATOM 715 C C . TYR A 1 94 ? 14.704 -1.526 -1.798 1.00 97.62 94 TYR A C 1
ATOM 717 O O . TYR A 1 94 ? 13.906 -2.428 -2.059 1.00 97.62 94 TYR A O 1
ATOM 725 N N . LEU A 1 95 ? 15.196 -1.331 -0.581 1.00 98.25 95 LEU A N 1
ATOM 726 C CA . LEU A 1 95 ? 14.554 -1.846 0.620 1.00 98.25 95 LEU A CA 1
ATOM 727 C C . LEU A 1 95 ? 13.704 -0.729 1.210 1.00 98.25 95 LEU A C 1
ATOM 729 O O . LEU A 1 95 ? 14.232 0.353 1.457 1.00 98.25 95 LEU A O 1
ATOM 733 N N . ILE A 1 96 ? 12.416 -0.992 1.398 1.00 98.25 96 ILE A N 1
ATOM 734 C CA . ILE A 1 96 ? 11.456 -0.073 2.015 1.00 98.25 96 ILE A CA 1
ATOM 735 C C . ILE A 1 96 ? 11.081 -0.644 3.375 1.00 98.25 96 ILE A C 1
ATOM 737 O O . ILE A 1 96 ? 10.694 -1.805 3.447 1.00 98.25 96 ILE A O 1
ATOM 741 N N . THR A 1 97 ? 11.150 0.165 4.423 1.00 98.50 97 THR A N 1
ATOM 742 C CA . THR A 1 97 ? 10.682 -0.186 5.761 1.00 98.50 97 THR A CA 1
ATOM 743 C C . THR A 1 97 ? 9.506 0.707 6.116 1.00 98.50 97 THR A C 1
ATOM 745 O O . THR A 1 97 ? 9.672 1.915 6.268 1.00 98.50 97 THR A O 1
ATOM 748 N N . ASP A 1 98 ? 8.330 0.108 6.269 1.00 98.56 98 ASP A N 1
ATOM 749 C CA . ASP A 1 98 ? 7.156 0.756 6.846 1.00 98.56 98 ASP A CA 1
ATOM 750 C C . ASP A 1 98 ? 7.059 0.407 8.332 1.00 98.56 98 ASP A C 1
ATOM 752 O O . ASP A 1 98 ? 7.302 -0.730 8.734 1.00 98.56 98 ASP A O 1
ATOM 756 N N . THR A 1 99 ? 6.707 1.375 9.174 1.00 98.62 99 THR A N 1
ATOM 757 C CA . THR A 1 99 ? 6.521 1.176 10.618 1.00 98.62 99 THR A CA 1
ATOM 758 C C . THR A 1 99 ? 5.349 2.001 11.122 1.00 98.62 99 THR A C 1
ATOM 760 O O . THR A 1 99 ? 5.278 3.193 10.826 1.00 98.62 99 THR A O 1
ATOM 763 N N . VAL A 1 100 ? 4.483 1.408 11.944 1.00 98.62 100 VAL A N 1
ATOM 764 C CA . VAL A 1 100 ? 3.465 2.158 12.689 1.00 98.62 100 VAL A CA 1
ATOM 765 C C . VAL A 1 100 ? 4.161 2.968 13.785 1.00 98.62 100 VAL A C 1
ATOM 767 O O . VAL A 1 100 ? 4.685 2.401 14.747 1.00 98.62 100 VAL A O 1
ATOM 770 N N . LYS A 1 101 ? 4.207 4.294 13.627 1.00 98.50 101 LYS A N 1
ATOM 771 C CA . LYS A 1 101 ? 4.873 5.234 14.548 1.00 98.50 101 LYS A CA 1
ATOM 772 C C . LYS A 1 101 ? 3.950 5.754 15.642 1.00 98.50 101 LYS A C 1
ATOM 774 O O . LYS A 1 101 ? 4.431 6.071 16.726 1.00 98.50 101 LYS A O 1
ATOM 779 N N . ASP A 1 102 ? 2.656 5.818 15.358 1.00 98.38 102 ASP A N 1
ATOM 780 C CA . ASP A 1 102 ? 1.614 6.160 16.316 1.00 98.38 102 ASP A CA 1
ATOM 781 C C . ASP A 1 102 ? 0.325 5.415 15.965 1.00 98.38 102 ASP A C 1
ATOM 783 O O . ASP A 1 102 ? 0.066 5.148 14.792 1.00 98.38 102 ASP A O 1
ATOM 787 N N . ALA A 1 103 ? -0.478 5.076 16.969 1.00 98.06 103 ALA A N 1
ATOM 788 C CA . ALA A 1 103 ? -1.759 4.411 16.777 1.00 98.06 103 ALA A CA 1
ATOM 789 C C . ALA A 1 103 ? -2.736 4.791 17.891 1.00 98.06 103 ALA A C 1
ATOM 791 O O . ALA A 1 103 ? -2.444 4.616 19.075 1.00 98.06 103 ALA A O 1
ATOM 792 N N . ARG A 1 104 ? -3.909 5.314 17.524 1.00 97.31 104 ARG A N 1
ATOM 793 C CA . ARG A 1 104 ? -4.889 5.826 18.491 1.00 97.31 104 ARG A CA 1
ATOM 794 C C . ARG A 1 104 ? -6.309 5.830 17.947 1.00 97.31 104 ARG A C 1
ATOM 796 O O . ARG A 1 104 ? -6.527 5.951 16.745 1.00 97.31 104 ARG A O 1
ATOM 803 N N . THR A 1 105 ? -7.279 5.798 18.852 1.00 96.62 105 THR A N 1
ATOM 804 C CA . THR A 1 105 ? -8.690 6.036 18.524 1.00 96.62 105 THR A CA 1
ATOM 805 C C . THR A 1 105 ? -9.012 7.527 18.648 1.00 96.62 105 THR A C 1
ATOM 807 O O . THR A 1 105 ? -8.586 8.180 19.601 1.00 96.62 105 THR A O 1
ATOM 810 N N . ASN A 1 106 ? -9.775 8.078 17.703 1.00 96.25 106 ASN A N 1
ATOM 811 C CA . ASN A 1 106 ? -10.334 9.428 17.770 1.00 96.25 106 ASN A CA 1
ATOM 812 C C . ASN A 1 106 ? -11.791 9.403 17.291 1.00 96.25 106 ASN A C 1
ATOM 814 O O . ASN A 1 106 ? -12.065 9.306 16.093 1.00 96.25 106 ASN A O 1
ATOM 818 N N . GLY A 1 107 ? -12.727 9.460 18.240 1.00 93.81 107 GLY A N 1
ATOM 819 C CA . GLY A 1 107 ? -14.145 9.260 17.956 1.00 93.81 107 GLY A CA 1
ATOM 820 C C . GLY A 1 107 ? -14.395 7.853 17.411 1.00 93.81 107 GLY A C 1
ATOM 821 O O . GLY A 1 107 ? -14.055 6.869 18.064 1.00 93.81 107 GLY A O 1
ATOM 822 N N . ASN A 1 108 ? -14.961 7.770 16.207 1.00 93.88 108 ASN A N 1
ATOM 823 C CA . ASN A 1 108 ? -15.250 6.498 15.535 1.00 93.88 108 ASN A CA 1
ATOM 824 C C . ASN A 1 108 ? -14.069 5.953 14.720 1.00 93.88 108 ASN A C 1
ATOM 826 O O . ASN A 1 108 ? -14.139 4.827 14.232 1.00 93.88 108 ASN A O 1
ATOM 830 N N . TYR A 1 109 ? -12.993 6.730 14.580 1.00 97.00 109 TYR A N 1
ATOM 831 C CA . TYR A 1 109 ? -11.844 6.345 13.775 1.00 97.00 109 TYR A CA 1
ATOM 832 C C . TYR A 1 109 ? -10.770 5.669 14.618 1.00 97.00 109 TYR A C 1
ATOM 834 O O . TYR A 1 109 ? -10.436 6.145 15.706 1.00 97.00 109 TYR A O 1
ATOM 842 N N . TYR A 1 110 ? -10.148 4.632 14.064 1.00 97.88 110 TYR A N 1
ATOM 843 C CA . TYR A 1 110 ? -8.804 4.226 14.464 1.00 97.88 110 TYR A CA 1
ATOM 844 C C . TYR A 1 110 ? -7.798 4.797 13.475 1.00 97.88 110 TYR A C 1
ATOM 846 O O . TYR A 1 110 ? -7.968 4.680 12.265 1.00 97.88 110 TYR A O 1
ATOM 854 N N . ILE A 1 111 ? -6.758 5.437 13.983 1.00 98.50 111 ILE A N 1
ATOM 855 C CA . ILE A 1 111 ? -5.794 6.183 13.185 1.00 98.50 111 ILE A CA 1
ATOM 856 C C . ILE A 1 111 ? -4.420 5.599 13.459 1.00 98.50 111 ILE A C 1
ATOM 858 O O . ILE A 1 111 ? -4.015 5.521 14.618 1.00 98.50 111 ILE A O 1
ATOM 862 N N . ALA A 1 112 ? -3.703 5.243 12.398 1.00 98.56 112 ALA A N 1
ATOM 863 C CA . ALA A 1 112 ? -2.328 4.777 12.466 1.00 98.56 112 ALA A CA 1
ATOM 864 C C . ALA A 1 112 ? -1.426 5.671 11.612 1.00 98.56 112 ALA A C 1
ATOM 866 O O . ALA A 1 112 ? -1.652 5.844 10.413 1.00 98.56 112 ALA A O 1
ATOM 867 N N . GLU A 1 113 ? -0.405 6.245 12.239 1.00 98.62 113 GLU A N 1
ATOM 868 C CA . GLU A 1 113 ? 0.660 6.968 11.558 1.00 98.62 113 GLU A CA 1
ATOM 869 C C . GLU A 1 113 ? 1.710 5.983 11.058 1.00 98.62 113 GLU A C 1
ATOM 871 O O . GLU A 1 113 ? 2.282 5.216 11.835 1.00 98.62 113 GLU A O 1
ATOM 876 N N . MET A 1 114 ? 2.012 6.047 9.771 1.00 98.56 114 MET A N 1
ATOM 877 C CA . MET A 1 114 ? 3.022 5.229 9.123 1.00 98.56 114 MET A CA 1
ATOM 878 C C . MET A 1 114 ? 4.254 6.076 8.838 1.00 98.56 114 MET A C 1
ATOM 880 O O . MET A 1 114 ? 4.177 7.079 8.128 1.00 98.56 114 MET A O 1
ATOM 884 N N . GLY A 1 115 ? 5.397 5.650 9.366 1.00 98.12 115 GLY A N 1
ATOM 885 C CA . GLY A 1 115 ? 6.709 6.135 8.954 1.00 98.12 115 GLY A CA 1
ATOM 886 C C . GLY A 1 115 ? 7.305 5.191 7.919 1.00 98.12 115 GLY A C 1
ATOM 887 O O . GLY A 1 115 ? 7.307 3.978 8.133 1.00 98.12 115 GLY A O 1
ATOM 888 N N . ARG A 1 116 ? 7.820 5.751 6.826 1.00 98.12 116 ARG A N 1
ATOM 889 C CA . ARG A 1 116 ? 8.475 5.023 5.743 1.00 98.12 116 ARG A CA 1
ATOM 890 C C . ARG A 1 116 ? 9.910 5.493 5.571 1.00 98.12 116 ARG A C 1
ATOM 892 O O . ARG A 1 116 ? 10.157 6.663 5.289 1.00 98.12 116 ARG A O 1
ATOM 899 N N . ASP A 1 117 ? 10.825 4.540 5.640 1.00 97.56 117 ASP A N 1
ATOM 900 C CA . ASP A 1 117 ? 12.228 4.708 5.283 1.00 97.56 117 ASP A CA 1
ATOM 901 C C . ASP A 1 117 ? 12.546 3.844 4.063 1.00 97.56 117 ASP A C 1
ATOM 903 O O . ASP A 1 117 ? 11.960 2.778 3.868 1.00 97.56 117 ASP A O 1
ATOM 907 N N . TRP A 1 118 ? 13.487 4.272 3.225 1.00 97.12 118 TRP A N 1
ATOM 908 C CA . TRP A 1 118 ? 13.930 3.457 2.101 1.00 97.12 118 TRP A CA 1
ATOM 909 C C . TRP A 1 118 ? 15.405 3.661 1.780 1.00 97.12 118 TRP A C 1
ATOM 911 O O . TRP A 1 118 ? 15.998 4.708 2.039 1.00 97.12 118 TRP A O 1
ATOM 921 N N . LYS A 1 119 ? 16.012 2.625 1.201 1.00 96.38 119 LYS A N 1
ATOM 922 C CA . LYS A 1 119 ? 17.410 2.628 0.776 1.00 96.38 119 LYS A CA 1
ATOM 923 C C . LYS A 1 119 ? 17.571 1.853 -0.522 1.00 96.38 119 LYS A C 1
ATOM 925 O O . LYS A 1 119 ? 17.186 0.689 -0.599 1.00 96.38 119 LYS A O 1
ATOM 930 N N . GLN A 1 120 ? 18.212 2.463 -1.513 1.00 96.62 120 GLN A N 1
ATOM 931 C CA . GLN A 1 120 ? 18.632 1.757 -2.722 1.00 96.62 120 GLN A CA 1
ATOM 932 C C . GLN A 1 120 ? 19.714 0.726 -2.379 1.00 96.62 120 GLN A C 1
ATOM 934 O O . GLN A 1 120 ? 20.718 1.048 -1.739 1.00 96.62 120 GLN A O 1
ATOM 939 N N . VAL A 1 121 ? 19.503 -0.520 -2.795 1.00 97.94 121 VAL A N 1
ATOM 940 C CA . VAL A 1 121 ? 20.426 -1.637 -2.553 1.00 97.94 121 VAL A CA 1
ATOM 941 C C . VAL A 1 121 ? 21.145 -2.100 -3.813 1.00 97.94 121 VAL A C 1
ATOM 943 O O . VAL A 1 121 ? 22.228 -2.673 -3.710 1.00 97.94 121 VAL A O 1
ATOM 946 N N . SER A 1 122 ? 20.583 -1.853 -4.997 1.00 97.69 122 SER A N 1
ATOM 947 C CA . SER A 1 122 ? 21.221 -2.204 -6.266 1.00 97.69 122 SER A CA 1
ATOM 948 C C . SER A 1 122 ? 20.662 -1.408 -7.444 1.00 97.69 122 SER A C 1
ATOM 950 O O . SER A 1 122 ? 19.588 -0.808 -7.357 1.00 97.69 122 SER A O 1
ATOM 952 N N . GLY A 1 123 ? 21.400 -1.447 -8.558 1.00 95.62 123 GLY A N 1
ATOM 953 C CA . GLY A 1 123 ? 21.013 -0.812 -9.815 1.00 95.62 123 GLY A CA 1
ATOM 954 C C . GLY A 1 123 ? 21.097 0.711 -9.775 1.00 95.62 123 GLY A C 1
ATOM 955 O O . GLY A 1 123 ? 21.643 1.273 -8.826 1.00 95.62 123 GLY A O 1
ATOM 956 N N . THR A 1 124 ? 20.563 1.352 -10.811 1.00 93.44 124 THR A N 1
ATOM 957 C CA . THR A 1 124 ? 20.462 2.811 -10.952 1.00 93.44 124 THR A CA 1
ATOM 958 C C . THR A 1 124 ? 19.221 3.122 -11.782 1.00 93.44 124 THR A C 1
ATOM 960 O O . THR A 1 124 ? 18.977 2.449 -12.781 1.00 93.44 124 THR A O 1
ATOM 963 N N . LEU A 1 125 ? 18.471 4.145 -11.381 1.00 90.25 125 LEU A N 1
ATOM 964 C CA . LEU A 1 125 ? 17.442 4.794 -12.191 1.00 90.25 125 LEU A CA 1
ATOM 965 C C . LEU A 1 125 ? 17.876 6.248 -12.380 1.00 90.25 125 LEU A C 1
ATOM 967 O O . LEU A 1 125 ? 18.244 6.905 -11.410 1.00 90.25 125 LEU A O 1
ATOM 971 N N . ALA A 1 126 ? 17.889 6.734 -13.620 1.00 83.56 126 ALA A N 1
ATOM 972 C CA . ALA A 1 126 ? 18.269 8.108 -13.943 1.00 83.56 126 ALA A CA 1
ATOM 973 C C . ALA A 1 126 ? 17.198 9.127 -13.527 1.00 83.56 126 ALA A C 1
ATOM 975 O O . ALA A 1 126 ? 17.469 10.324 -13.478 1.00 83.56 126 ALA A O 1
ATOM 976 N N . SER A 1 127 ? 15.978 8.658 -13.265 1.00 74.88 127 SER A N 1
ATOM 977 C CA . SER A 1 127 ? 14.890 9.484 -12.765 1.00 74.88 127 SER A CA 1
ATOM 978 C C . SER A 1 127 ? 14.950 9.586 -11.245 1.00 74.88 127 SER A C 1
ATOM 980 O O . SER A 1 127 ? 14.979 8.568 -10.554 1.00 74.88 127 SER A O 1
ATOM 982 N N . ASP A 1 128 ? 14.895 10.819 -10.741 1.00 73.81 128 ASP A N 1
ATOM 983 C CA . ASP A 1 128 ? 14.688 11.098 -9.317 1.00 73.81 128 ASP A CA 1
ATOM 984 C C . ASP A 1 128 ? 13.284 10.650 -8.850 1.00 73.81 128 ASP A C 1
ATOM 986 O O . ASP A 1 128 ? 13.065 10.409 -7.662 1.00 73.81 128 ASP A O 1
ATOM 990 N N . ASP A 1 129 ? 12.346 10.473 -9.789 1.00 71.94 129 ASP A N 1
ATOM 991 C CA . ASP A 1 129 ? 10.996 9.974 -9.537 1.00 71.94 129 ASP A CA 1
ATOM 992 C C . ASP A 1 129 ? 10.983 8.444 -9.568 1.00 71.94 129 ASP A C 1
ATOM 994 O O . ASP A 1 129 ? 10.562 7.793 -10.530 1.00 71.94 129 ASP A O 1
ATOM 998 N N . VAL A 1 130 ? 11.443 7.838 -8.476 1.00 80.44 130 VAL A N 1
ATOM 999 C CA . VAL A 1 130 ? 11.281 6.398 -8.278 1.00 80.44 130 VAL A CA 1
ATOM 1000 C C . VAL A 1 130 ? 9.824 6.117 -7.919 1.00 80.44 130 VAL A C 1
ATOM 1002 O O . VAL A 1 130 ? 9.371 6.269 -6.781 1.00 80.44 130 VAL A O 1
ATOM 1005 N N . TYR A 1 131 ? 9.064 5.718 -8.929 1.00 82.62 131 TYR A N 1
ATOM 1006 C CA . TYR A 1 131 ? 7.650 5.413 -8.792 1.00 82.62 131 TYR A CA 1
ATOM 1007 C C . TYR A 1 131 ? 7.387 4.317 -7.760 1.00 82.62 131 TYR A C 1
ATOM 1009 O O . TYR A 1 131 ? 8.079 3.308 -7.710 1.00 82.62 131 TYR A O 1
ATOM 1017 N N . GLY A 1 132 ? 6.339 4.500 -6.958 1.00 81.88 132 GLY A N 1
ATOM 1018 C CA . GLY A 1 132 ? 5.908 3.513 -5.969 1.00 81.88 132 GLY A CA 1
ATOM 1019 C C . GLY A 1 132 ? 6.637 3.554 -4.624 1.00 81.88 132 GLY A C 1
ATOM 1020 O O . GLY A 1 132 ? 6.175 2.886 -3.699 1.00 81.88 132 GLY A O 1
ATOM 1021 N N . LEU A 1 133 ? 7.682 4.379 -4.451 1.00 87.75 133 LEU A N 1
ATOM 1022 C CA . LEU A 1 133 ? 8.297 4.582 -3.129 1.00 87.75 133 LEU A CA 1
ATOM 1023 C C . LEU A 1 133 ? 7.384 5.341 -2.157 1.00 87.75 133 LEU A C 1
ATOM 1025 O O . LEU A 1 133 ? 7.446 5.107 -0.953 1.00 87.75 133 LEU A O 1
ATOM 1029 N N . GLY A 1 134 ? 6.482 6.187 -2.658 1.00 86.88 134 GLY A N 1
ATOM 1030 C CA . GLY A 1 134 ? 5.551 6.955 -1.828 1.00 86.88 134 GLY A CA 1
ATOM 1031 C C . GLY A 1 134 ? 6.231 8.073 -1.030 1.00 86.88 134 GLY A C 1
ATOM 1032 O O . GLY A 1 134 ? 7.296 8.559 -1.398 1.00 86.88 134 GLY A O 1
ATOM 1033 N N . VAL A 1 135 ? 5.578 8.507 0.048 1.00 92.81 135 VAL A N 1
ATOM 1034 C CA . VAL A 1 135 ? 6.066 9.555 0.961 1.00 92.81 135 VAL A CA 1
ATOM 1035 C C . VAL A 1 135 ? 6.605 8.936 2.250 1.00 92.81 135 VAL A C 1
ATOM 1037 O O . VAL A 1 135 ? 6.193 7.841 2.631 1.00 92.81 135 VAL A O 1
ATOM 1040 N N . ASN A 1 136 ? 7.482 9.655 2.953 1.00 95.56 136 ASN A N 1
ATOM 1041 C CA . ASN A 1 136 ? 8.084 9.179 4.207 1.00 95.56 136 ASN A CA 1
ATOM 1042 C C . ASN A 1 136 ? 7.081 9.099 5.372 1.00 95.56 136 ASN A C 1
ATOM 1044 O O . ASN A 1 136 ? 7.382 8.497 6.400 1.00 95.56 136 ASN A O 1
ATOM 1048 N N . GLN A 1 137 ? 5.909 9.725 5.237 1.00 97.25 137 GLN A N 1
ATOM 1049 C CA . GLN A 1 137 ? 4.878 9.741 6.267 1.00 97.25 137 GLN A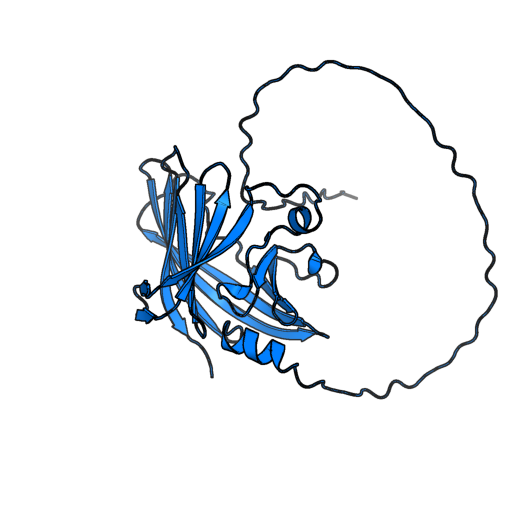 CA 1
ATOM 1050 C C . GLN A 1 137 ? 3.483 9.735 5.643 1.00 97.25 137 GLN A C 1
ATOM 1052 O O . GLN A 1 137 ? 3.163 10.558 4.781 1.00 97.25 137 GLN A O 1
ATOM 1057 N N . TYR A 1 138 ? 2.633 8.828 6.104 1.00 98.25 138 TYR A N 1
ATOM 1058 C CA . TYR A 1 138 ? 1.233 8.741 5.698 1.00 98.25 138 TYR A CA 1
ATOM 1059 C C . TYR A 1 138 ? 0.383 8.171 6.835 1.00 98.25 138 TYR A C 1
ATOM 1061 O O . TYR A 1 138 ? 0.908 7.696 7.836 1.00 98.25 138 TYR A O 1
ATOM 1069 N N . TRP A 1 139 ? -0.933 8.251 6.703 1.00 98.56 139 TRP A N 1
ATOM 1070 C CA . TRP A 1 139 ? -1.885 7.892 7.747 1.00 98.56 139 TRP A CA 1
ATOM 1071 C C . TRP A 1 139 ? -2.878 6.875 7.211 1.00 98.56 139 TRP A C 1
ATOM 1073 O O . TRP A 1 139 ? -3.494 7.132 6.177 1.00 98.56 139 TRP A O 1
ATOM 1083 N N . TYR A 1 140 ? -3.065 5.766 7.923 1.00 98.62 140 TYR A N 1
ATOM 1084 C CA . TYR A 1 140 ? -4.239 4.916 7.759 1.00 98.62 140 TYR A CA 1
ATOM 1085 C C . TYR A 1 140 ? -5.337 5.369 8.717 1.00 98.62 140 TYR A C 1
ATOM 1087 O O . TYR A 1 140 ? -5.079 5.634 9.892 1.00 98.62 140 TYR A O 1
ATOM 1095 N N . ILE A 1 141 ? -6.566 5.444 8.213 1.00 98.56 141 ILE A N 1
ATOM 1096 C CA . ILE A 1 141 ? -7.749 5.842 8.976 1.00 98.56 141 ILE A CA 1
ATOM 1097 C C . ILE A 1 141 ? -8.797 4.755 8.775 1.00 98.56 141 ILE A C 1
ATOM 1099 O O . ILE A 1 141 ? -9.325 4.589 7.678 1.00 98.56 141 ILE A O 1
ATOM 1103 N N . VAL A 1 142 ? -9.066 3.990 9.825 1.00 98.44 142 VAL A N 1
ATOM 1104 C CA . VAL A 1 142 ? -10.054 2.916 9.827 1.00 98.44 142 VAL A CA 1
ATOM 1105 C C . VAL A 1 142 ? -11.377 3.463 10.349 1.00 98.44 142 VAL A C 1
ATOM 1107 O O . VAL A 1 142 ? -11.461 3.885 11.504 1.00 98.44 142 VAL A O 1
ATOM 1110 N N . ASP A 1 143 ? -12.401 3.423 9.504 1.00 97.56 143 ASP A N 1
ATOM 1111 C CA . ASP A 1 143 ? -13.790 3.743 9.827 1.00 97.56 143 ASP A CA 1
ATOM 1112 C C . ASP A 1 143 ? -14.660 2.49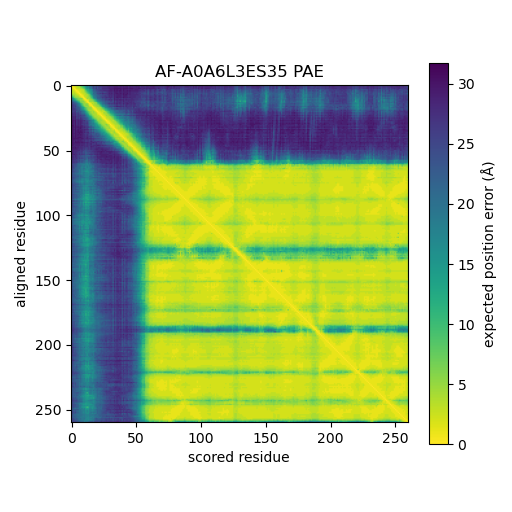6 9.635 1.00 97.56 143 ASP A C 1
ATOM 1114 O O . ASP A 1 143 ? -15.079 2.144 8.526 1.00 97.56 143 ASP A O 1
ATOM 1118 N N . GLY A 1 144 ? -14.862 1.754 10.725 1.00 96.31 144 GLY A N 1
ATOM 1119 C CA . GLY A 1 144 ? -15.531 0.456 10.689 1.00 96.31 144 GLY A CA 1
ATOM 1120 C C . GLY A 1 144 ? -14.814 -0.531 9.763 1.00 96.31 144 GLY A C 1
ATOM 1121 O O . GLY A 1 144 ? -13.777 -1.085 10.124 1.00 96.31 144 GLY A O 1
ATOM 1122 N N . LEU A 1 145 ? -15.396 -0.774 8.586 1.00 97.31 145 LEU A N 1
ATOM 1123 C CA . LEU A 1 145 ? -14.870 -1.683 7.561 1.00 97.31 145 LEU A CA 1
ATOM 1124 C C . LEU A 1 145 ? -14.022 -0.975 6.498 1.00 97.31 145 LEU A C 1
ATOM 1126 O O . LEU A 1 145 ? -13.399 -1.641 5.679 1.00 97.31 145 LEU A O 1
ATOM 1130 N N . GLN A 1 146 ? -14.011 0.355 6.461 1.00 98.12 146 GLN A N 1
ATOM 1131 C CA . GLN A 1 146 ? -13.303 1.126 5.444 1.00 98.12 146 GLN A CA 1
ATOM 1132 C C . GLN A 1 146 ? -11.944 1.571 5.971 1.00 98.12 146 GLN A C 1
ATOM 1134 O O . GLN A 1 146 ? -11.829 2.012 7.111 1.00 98.12 146 GLN A O 1
ATOM 1139 N N . VAL A 1 147 ? -10.913 1.466 5.138 1.00 98.56 147 VAL A N 1
ATOM 1140 C CA . VAL A 1 147 ? -9.565 1.939 5.457 1.00 98.56 147 VAL A CA 1
ATOM 1141 C C . VAL A 1 147 ? -9.152 2.979 4.434 1.00 98.56 147 VAL A C 1
ATOM 1143 O O . VAL A 1 147 ? -8.917 2.666 3.265 1.00 98.56 147 VAL A O 1
ATOM 1146 N N . TYR A 1 148 ? -9.044 4.217 4.894 1.00 98.56 148 TYR A N 1
ATOM 1147 C CA . TYR A 1 148 ? -8.605 5.357 4.107 1.00 98.56 148 TYR A CA 1
ATOM 1148 C C . TYR A 1 148 ? -7.116 5.637 4.309 1.00 98.56 148 TYR A C 1
ATOM 1150 O O . TYR A 1 148 ? -6.532 5.270 5.329 1.00 98.56 148 TYR A O 1
ATOM 1158 N N . VAL A 1 149 ? -6.517 6.324 3.339 1.00 98.31 149 VAL A N 1
ATOM 1159 C CA . VAL A 1 149 ? -5.135 6.799 3.363 1.00 98.31 149 VAL A CA 1
ATOM 1160 C C . VAL A 1 149 ? -5.095 8.306 3.142 1.00 98.31 149 VAL A C 1
ATOM 1162 O O . VAL A 1 149 ? -5.680 8.822 2.185 1.00 98.31 149 VAL A O 1
ATOM 1165 N N . GLN A 1 150 ? -4.341 8.999 3.994 1.00 98.00 150 GLN A N 1
ATOM 1166 C CA . GLN A 1 150 ? -3.946 10.395 3.809 1.00 98.00 150 GLN A CA 1
ATOM 1167 C C . GLN A 1 150 ? -2.422 10.511 3.778 1.00 98.00 150 GLN A C 1
ATOM 1169 O O . GLN A 1 150 ? -1.720 9.869 4.557 1.00 98.00 150 GLN A O 1
ATOM 1174 N N . LEU A 1 151 ? -1.892 11.327 2.867 1.00 96.75 151 LEU A N 1
ATOM 1175 C CA . LEU A 1 151 ? -0.450 11.538 2.725 1.00 96.75 151 LEU A CA 1
ATOM 1176 C C . LEU A 1 151 ? -0.026 12.794 3.485 1.00 96.75 151 LEU A C 1
ATOM 1178 O O . LEU A 1 151 ? -0.689 13.824 3.373 1.00 96.75 151 LEU A O 1
ATOM 1182 N N . ASN A 1 152 ? 1.118 12.736 4.170 1.00 93.25 152 ASN A N 1
ATOM 1183 C CA . ASN A 1 152 ? 1.776 13.840 4.883 1.00 93.25 152 ASN A CA 1
ATOM 1184 C C . ASN A 1 152 ? 1.007 14.433 6.080 1.00 93.25 152 ASN A C 1
ATOM 1186 O O . ASN A 1 152 ? 1.574 14.547 7.162 1.00 93.25 152 ASN A O 1
ATOM 1190 N N . GLN A 1 153 ? -0.259 14.824 5.919 1.00 96.31 153 GLN A N 1
ATOM 1191 C CA . GLN A 1 153 ? -1.040 15.518 6.941 1.00 96.31 153 GLN A CA 1
ATOM 1192 C C . GLN A 1 153 ? -2.350 14.785 7.232 1.00 96.31 153 GLN A C 1
ATOM 1194 O O . GLN A 1 153 ? -3.090 14.439 6.315 1.00 96.31 153 GLN A O 1
ATOM 1199 N N . LEU A 1 154 ? -2.633 14.599 8.523 1.00 98.06 154 LEU A N 1
ATOM 1200 C CA . LEU A 1 154 ? -3.907 14.084 9.009 1.00 98.06 154 LEU A CA 1
ATOM 1201 C C . LEU A 1 154 ? -4.947 15.208 9.071 1.00 98.06 154 LEU A C 1
ATOM 1203 O O . LEU A 1 154 ? -4.744 16.207 9.765 1.00 98.06 154 LEU A O 1
ATOM 1207 N N . ASP A 1 155 ? -6.079 15.004 8.410 1.00 98.06 155 ASP A N 1
ATOM 1208 C CA . ASP A 1 155 ? -7.258 15.858 8.486 1.00 98.06 155 ASP A CA 1
ATOM 1209 C C . ASP A 1 155 ? -8.529 15.001 8.520 1.00 98.06 155 ASP A C 1
ATOM 1211 O O . ASP A 1 155 ? -9.017 14.503 7.505 1.00 98.06 155 ASP A O 1
ATOM 1215 N N . LEU A 1 156 ? -9.096 14.849 9.718 1.00 97.94 156 LEU A N 1
ATOM 1216 C CA . LEU A 1 156 ? -10.284 14.022 9.923 1.00 97.94 156 LEU A CA 1
ATOM 1217 C C . LEU A 1 156 ? -11.561 14.617 9.310 1.00 97.94 156 LEU A C 1
ATOM 1219 O O . LEU A 1 156 ? -12.567 13.918 9.214 1.00 97.94 156 LEU A O 1
ATOM 1223 N N . SER A 1 157 ? -11.540 15.882 8.880 1.00 97.62 157 SER A N 1
ATOM 1224 C CA . SER A 1 157 ? -12.684 16.498 8.199 1.00 97.62 157 SER A CA 1
ATOM 1225 C C . SER A 1 157 ? -12.799 16.091 6.725 1.00 97.62 157 SER A C 1
ATOM 1227 O O . SER A 1 157 ? -13.848 16.291 6.116 1.00 97.62 157 SER A O 1
ATOM 1229 N N . THR A 1 158 ? -11.753 15.478 6.159 1.00 97.31 158 THR A N 1
ATOM 1230 C CA . THR A 1 158 ? -11.666 15.090 4.741 1.00 97.31 158 THR A CA 1
ATOM 1231 C C . THR A 1 158 ? -11.514 13.578 4.533 1.00 97.31 158 THR A C 1
ATOM 1233 O O . THR A 1 158 ? -11.153 13.130 3.445 1.00 97.31 158 THR A O 1
ATOM 1236 N N . VAL A 1 159 ? -11.815 12.754 5.546 1.00 97.50 159 VAL A N 1
ATOM 1237 C CA . VAL A 1 159 ? -11.707 11.278 5.466 1.00 97.50 159 VAL A CA 1
ATOM 1238 C C . VAL A 1 159 ? -12.519 10.718 4.299 1.00 97.50 159 VAL A C 1
ATOM 1240 O O . VAL A 1 159 ? -11.974 10.014 3.456 1.00 97.50 159 VAL A O 1
ATOM 1243 N N . GLU A 1 160 ? -13.784 11.118 4.174 1.00 96.06 160 GLU A N 1
ATOM 1244 C CA . GLU A 1 160 ? -14.689 10.611 3.132 1.00 96.06 160 GLU A CA 1
ATOM 1245 C C . GLU A 1 160 ? -14.210 10.905 1.700 1.00 96.06 160 GLU A C 1
ATOM 1247 O O . GLU A 1 160 ? -14.490 10.139 0.774 1.00 96.06 160 GLU A O 1
ATOM 1252 N N . SER A 1 161 ? -13.451 11.987 1.498 1.00 96.31 161 SER A N 1
ATOM 1253 C CA . SER A 1 161 ? -12.850 12.336 0.204 1.00 96.31 161 SER A CA 1
ATOM 1254 C C . SER A 1 161 ? -11.421 11.808 0.027 1.00 96.31 161 SER A C 1
ATOM 1256 O O . SER A 1 161 ? -10.858 11.923 -1.064 1.00 96.31 161 SER A O 1
ATOM 1258 N N . SER A 1 162 ? -10.840 11.196 1.062 1.00 97.56 162 SER A N 1
ATOM 1259 C CA . SER A 1 162 ? -9.488 10.633 1.038 1.00 97.56 162 SER A CA 1
ATOM 1260 C C . SER A 1 162 ? -9.416 9.348 0.211 1.00 97.56 162 SER A C 1
ATOM 1262 O O . SER A 1 162 ? -10.421 8.824 -0.282 1.00 97.56 162 SER A O 1
ATOM 1264 N N . TRP A 1 163 ? -8.204 8.826 0.020 1.00 97.19 163 TRP A N 1
ATOM 1265 C CA . TRP A 1 163 ? -8.003 7.616 -0.766 1.00 97.19 163 TRP A CA 1
ATOM 1266 C C . TRP A 1 163 ? -8.522 6.385 -0.010 1.00 97.19 163 TRP A C 1
ATOM 1268 O O . TRP A 1 163 ? -7.965 6.032 1.021 1.00 97.19 163 TRP A O 1
ATOM 1278 N N . LEU A 1 164 ? -9.575 5.726 -0.498 1.00 98.00 164 LEU A N 1
ATOM 1279 C CA . LEU A 1 164 ? -10.128 4.506 0.099 1.00 98.00 164 LEU A CA 1
ATOM 1280 C C . LEU A 1 164 ? -9.296 3.302 -0.344 1.00 98.00 164 LEU A C 1
ATOM 1282 O O . LEU A 1 164 ? -9.479 2.763 -1.440 1.00 98.00 164 LEU A O 1
ATOM 1286 N N . GLU A 1 165 ? -8.358 2.898 0.505 1.00 97.75 165 GLU A N 1
ATOM 1287 C CA . GLU A 1 165 ? -7.414 1.835 0.184 1.00 97.75 165 GLU A CA 1
ATOM 1288 C C . GLU A 1 165 ? -8.102 0.465 0.221 1.00 97.75 165 GLU A C 1
ATOM 1290 O O . GLU A 1 165 ? -8.038 -0.273 -0.769 1.00 97.75 165 GLU A O 1
ATOM 1295 N N . TYR A 1 166 ? -8.831 0.161 1.300 1.00 98.12 166 TYR A N 1
ATOM 1296 C CA . TYR A 1 166 ? -9.492 -1.133 1.495 1.00 98.12 166 TYR A CA 1
ATOM 1297 C C . TYR A 1 166 ? -10.910 -0.995 2.048 1.00 98.12 166 TYR A C 1
ATOM 1299 O O . TYR A 1 166 ? -11.233 -0.044 2.757 1.00 98.12 166 TYR A O 1
ATOM 1307 N N . ILE A 1 167 ? -11.735 -1.996 1.753 1.00 97.75 167 ILE A N 1
ATOM 1308 C CA . ILE A 1 167 ? -13.014 -2.252 2.414 1.00 97.75 167 ILE A CA 1
ATOM 1309 C C . ILE A 1 167 ? -12.926 -3.695 2.932 1.00 97.75 167 ILE A C 1
ATOM 1311 O O . ILE A 1 167 ? -12.462 -4.564 2.198 1.00 97.75 167 ILE A O 1
ATOM 1315 N N . PHE A 1 168 ? -13.312 -3.953 4.177 1.00 97.06 168 PHE A N 1
ATOM 1316 C CA . PHE A 1 168 ? -13.269 -5.271 4.817 1.00 97.06 168 PHE A CA 1
ATOM 1317 C C . PHE A 1 168 ? -14.673 -5.889 4.949 1.00 97.06 168 PHE A C 1
ATOM 1319 O O . PHE A 1 168 ? -15.658 -5.151 4.966 1.00 97.06 168 PHE A O 1
ATOM 1326 N N . PRO A 1 169 ? -14.794 -7.227 5.050 1.00 96.19 169 PRO A N 1
ATOM 1327 C CA . PRO A 1 169 ? -13.732 -8.226 4.873 1.00 96.19 169 PRO A CA 1
ATOM 1328 C C . PRO A 1 169 ? -13.280 -8.305 3.412 1.00 96.19 169 PRO A C 1
ATOM 1330 O O . PRO A 1 169 ? -14.112 -8.269 2.516 1.00 96.19 169 PRO A O 1
ATOM 1333 N N . LEU A 1 170 ? -11.977 -8.439 3.148 1.00 95.31 170 LEU A N 1
ATOM 1334 C CA . LEU A 1 170 ? -11.449 -8.484 1.779 1.00 95.31 170 LEU A CA 1
ATOM 1335 C C . LEU A 1 170 ? -11.801 -9.809 1.067 1.00 95.31 170 LEU A C 1
ATOM 1337 O O . LEU A 1 170 ? -10.944 -10.648 0.810 1.00 95.31 170 LEU A O 1
ATOM 1341 N N . ASP A 1 171 ? -13.066 -9.993 0.701 1.00 93.56 171 ASP A N 1
ATOM 1342 C CA . ASP A 1 171 ? -13.554 -11.106 -0.107 1.00 93.56 171 ASP A CA 1
ATOM 1343 C C . ASP A 1 171 ? -14.464 -10.651 -1.270 1.00 93.56 171 ASP A C 1
ATOM 1345 O O . ASP A 1 171 ? -14.719 -9.467 -1.500 1.00 93.56 171 ASP A O 1
ATOM 1349 N N . ASN A 1 172 ? -14.960 -11.614 -2.051 1.00 90.69 172 ASN A N 1
ATOM 1350 C CA . ASN A 1 172 ? -15.773 -11.336 -3.237 1.00 90.69 172 ASN A CA 1
ATOM 1351 C C . ASN A 1 172 ? -17.155 -10.715 -2.929 1.00 90.69 172 ASN A C 1
ATOM 1353 O O . ASN A 1 172 ? -17.862 -10.358 -3.872 1.00 90.69 172 ASN A O 1
ATOM 1357 N N . SER A 1 173 ? -17.567 -10.589 -1.662 1.00 93.12 173 SER A N 1
ATOM 1358 C CA . SER A 1 173 ? -18.851 -9.984 -1.279 1.00 93.12 173 SER A CA 1
ATOM 1359 C C . SER A 1 173 ? -18.863 -8.456 -1.381 1.00 93.12 173 SER A C 1
ATOM 1361 O O . SER A 1 173 ? -19.930 -7.875 -1.564 1.00 93.12 173 SER A O 1
ATOM 1363 N N . ILE A 1 174 ? -17.695 -7.807 -1.342 1.00 89.69 174 ILE A N 1
ATOM 1364 C CA . ILE A 1 174 ? -17.565 -6.341 -1.394 1.00 89.69 174 ILE A CA 1
ATOM 1365 C C . ILE A 1 174 ? -17.880 -5.769 -2.782 1.00 89.69 174 ILE A C 1
ATOM 1367 O O . ILE A 1 174 ? -18.272 -4.610 -2.914 1.00 89.69 174 ILE A O 1
ATOM 1371 N N . GLY A 1 175 ? -17.723 -6.569 -3.838 1.00 92.38 175 GLY A N 1
ATOM 1372 C CA . GLY A 1 175 ? -17.818 -6.084 -5.211 1.00 92.38 175 GLY A CA 1
ATOM 1373 C C . GLY A 1 175 ? -16.613 -5.218 -5.597 1.00 92.38 175 GLY A C 1
ATOM 1374 O O . GLY A 1 1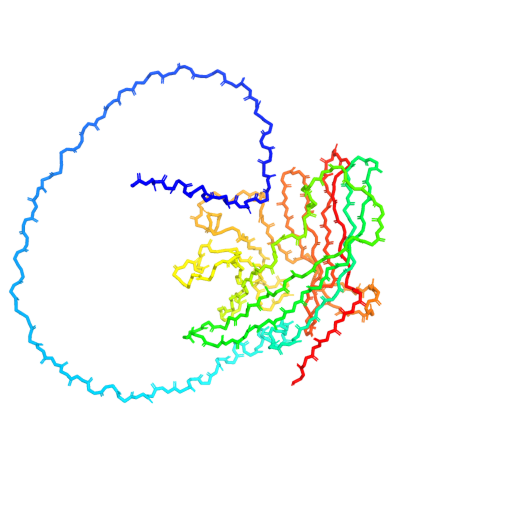75 ? -15.463 -5.636 -5.453 1.00 92.38 175 GLY A O 1
ATOM 1375 N N . SER A 1 176 ? -16.870 -4.031 -6.149 1.00 94.25 176 SER A N 1
ATOM 1376 C CA . SER A 1 176 ? -15.843 -3.085 -6.603 1.00 94.25 176 SER A CA 1
ATOM 1377 C C . SER A 1 176 ? -16.037 -1.707 -5.984 1.00 94.25 176 SER A C 1
ATOM 1379 O O . SER A 1 176 ? -17.174 -1.285 -5.788 1.00 94.25 176 SER A O 1
ATOM 1381 N N . TRP A 1 177 ? -14.948 -0.974 -5.772 1.00 95.94 177 TRP A N 1
ATOM 1382 C CA . TRP A 1 177 ? -14.966 0.385 -5.233 1.00 95.94 177 TRP A CA 1
ATOM 1383 C C . TRP A 1 177 ? -14.004 1.305 -5.983 1.00 95.94 177 TRP A C 1
ATOM 1385 O O . TRP A 1 177 ? -13.104 0.849 -6.688 1.00 95.94 177 TRP A O 1
ATOM 1395 N N . TYR A 1 178 ? -14.184 2.615 -5.820 1.00 96.19 178 TYR A N 1
ATOM 1396 C CA . TYR A 1 178 ? -13.239 3.615 -6.309 1.00 96.19 178 TYR A CA 1
ATOM 1397 C C . TYR A 1 178 ? -12.380 4.126 -5.151 1.00 96.19 178 TYR A C 1
ATOM 1399 O O . TYR A 1 178 ? -12.924 4.646 -4.173 1.00 96.19 178 TYR A O 1
ATOM 1407 N N . PRO A 1 179 ? -11.045 4.028 -5.239 1.00 96.25 179 PRO A N 1
ATOM 1408 C CA . PRO A 1 179 ? -10.177 4.585 -4.214 1.00 96.25 179 PRO A CA 1
ATOM 1409 C C . PRO A 1 179 ? -10.188 6.117 -4.167 1.00 96.25 179 PRO A C 1
ATOM 1411 O O . PRO A 1 179 ? -10.079 6.686 -3.087 1.00 96.25 179 PRO A O 1
ATOM 1414 N N . SER A 1 180 ? -10.375 6.818 -5.289 1.00 94.88 180 SER A N 1
ATOM 1415 C CA . SER A 1 180 ? -10.478 8.287 -5.286 1.00 94.88 180 SER A CA 1
ATOM 1416 C C . SER A 1 180 ? -11.834 8.754 -4.745 1.00 94.88 180 SER A C 1
ATOM 1418 O O . SER A 1 180 ? -12.874 8.313 -5.237 1.00 94.88 180 SER A O 1
ATOM 1420 N N . GLY A 1 181 ? -11.832 9.681 -3.780 1.00 93.94 181 GLY A N 1
ATOM 1421 C CA . GLY A 1 181 ? -13.059 10.290 -3.256 1.00 93.94 181 GLY A CA 1
ATOM 1422 C C . GLY A 1 181 ? -13.864 11.045 -4.312 1.00 93.94 181 GLY A C 1
ATOM 1423 O O . GLY A 1 181 ? -15.087 10.949 -4.329 1.00 93.94 181 GLY A O 1
ATOM 1424 N N . GLU A 1 182 ? -13.187 11.707 -5.252 1.00 92.12 182 GLU A N 1
ATOM 1425 C CA . GLU A 1 182 ? -13.830 12.384 -6.386 1.00 92.12 182 GLU A CA 1
ATOM 1426 C C . GLU A 1 182 ? -14.562 11.393 -7.302 1.00 92.12 182 GLU A C 1
ATOM 1428 O O . GLU A 1 182 ? -15.663 11.658 -7.774 1.00 92.12 182 GLU A O 1
ATOM 1433 N N . GLN A 1 183 ? -13.980 10.214 -7.536 1.00 92.12 183 GLN A N 1
ATOM 1434 C CA . GLN A 1 183 ? -14.634 9.192 -8.353 1.00 92.12 183 GLN A CA 1
ATOM 1435 C C . GLN A 1 183 ? -15.804 8.536 -7.617 1.00 92.12 183 GLN A C 1
ATOM 1437 O O . GLN A 1 183 ? -16.803 8.218 -8.254 1.00 92.12 183 GLN A O 1
ATOM 1442 N N . ARG A 1 184 ? -15.712 8.364 -6.289 1.00 92.81 184 ARG A N 1
ATOM 1443 C CA . ARG A 1 184 ? -16.831 7.857 -5.477 1.00 92.81 184 ARG A CA 1
ATOM 1444 C C . ARG A 1 184 ? -18.034 8.798 -5.469 1.00 92.81 184 ARG A C 1
ATOM 1446 O O . ARG A 1 184 ? -19.154 8.313 -5.358 1.00 92.81 184 ARG A O 1
ATOM 1453 N N . SER A 1 185 ? -17.815 10.110 -5.567 1.00 89.38 185 SER A N 1
ATOM 1454 C CA . SER A 1 185 ? -18.891 11.110 -5.602 1.00 89.38 185 SER A CA 1
ATOM 1455 C C . SER A 1 185 ? -19.417 11.412 -7.009 1.00 89.38 185 SER A C 1
ATOM 1457 O O . SER A 1 185 ? -20.419 12.111 -7.148 1.00 89.38 185 SER A O 1
ATOM 1459 N N . SER A 1 186 ? -18.765 10.896 -8.053 1.00 86.56 186 SER A N 1
ATOM 1460 C CA . SER A 1 186 ? -19.150 11.124 -9.443 1.00 86.56 186 SER A CA 1
ATOM 1461 C C . SER A 1 186 ? -20.277 10.190 -9.888 1.00 86.56 186 SER A C 1
ATOM 1463 O O . SER A 1 186 ? -20.248 8.987 -9.639 1.00 86.56 186 SER A O 1
ATOM 1465 N N . GLU A 1 187 ? -21.234 10.724 -10.649 1.00 80.06 187 GLU A N 1
ATOM 1466 C CA . GLU A 1 187 ? -22.244 9.921 -11.356 1.00 80.06 187 GLU A CA 1
ATOM 1467 C C . GLU A 1 187 ? -21.640 9.135 -12.539 1.00 80.06 187 GLU A C 1
ATOM 1469 O O . GLU A 1 187 ? -22.227 8.167 -13.028 1.00 80.06 187 GLU A O 1
ATOM 1474 N N . TYR A 1 188 ? -20.446 9.527 -13.003 1.00 76.25 188 TYR A N 1
ATOM 1475 C CA . TYR A 1 188 ? -19.744 8.873 -14.102 1.00 76.25 188 TYR A CA 1
ATOM 1476 C C . TYR A 1 188 ? -18.873 7.721 -13.601 1.00 76.25 188 TYR A C 1
ATOM 1478 O O . TYR A 1 188 ? -17.704 7.891 -13.247 1.00 76.25 188 TYR A O 1
ATOM 1486 N N . VAL A 1 189 ? -19.427 6.513 -13.672 1.00 68.94 189 VAL A N 1
ATOM 1487 C CA . VAL A 1 189 ? -18.703 5.259 -13.438 1.00 68.94 189 VAL A CA 1
ATOM 1488 C C . VAL A 1 189 ? -17.848 4.880 -14.653 1.00 68.94 189 VAL A C 1
ATOM 1490 O O . VAL A 1 189 ? -18.253 4.139 -15.547 1.00 68.94 189 VAL A O 1
ATOM 1493 N N . GLY A 1 190 ? -16.634 5.428 -14.721 1.00 74.31 190 GLY A N 1
ATOM 1494 C CA . GLY A 1 190 ? -15.621 5.002 -15.691 1.00 74.31 190 GLY A CA 1
ATOM 1495 C C . GLY A 1 190 ? -14.900 3.721 -15.254 1.00 74.31 190 GLY A C 1
ATOM 1496 O O . GLY A 1 190 ? -14.726 3.473 -14.064 1.00 74.31 190 GLY A O 1
ATOM 1497 N N . PHE A 1 191 ? -14.400 2.915 -16.197 1.00 75.44 191 PHE A N 1
ATOM 1498 C CA . PHE A 1 191 ? -13.586 1.733 -15.858 1.00 75.44 191 PHE A CA 1
ATOM 1499 C C . PHE A 1 191 ? -12.205 2.088 -15.275 1.00 75.44 191 PHE A C 1
ATOM 1501 O O . PHE A 1 191 ? -11.583 1.246 -14.637 1.00 75.44 191 PHE A O 1
ATOM 1508 N N . SER A 1 192 ? -11.693 3.304 -15.468 1.00 88.88 192 SER A N 1
ATOM 1509 C CA . SER A 1 192 ? -10.387 3.690 -14.921 1.00 88.88 192 SER A CA 1
ATOM 1510 C C . SER A 1 192 ? -10.493 4.062 -13.440 1.00 88.88 192 SER A C 1
ATOM 1512 O O . SER A 1 192 ? -11.352 4.845 -13.048 1.00 88.88 192 SER A O 1
ATOM 1514 N N . GLY A 1 193 ? -9.587 3.536 -12.624 1.00 89.44 193 GLY A N 1
ATOM 1515 C CA . GLY A 1 193 ? -9.529 3.726 -11.178 1.00 89.44 193 GLY A CA 1
ATOM 1516 C C . GLY A 1 193 ? -10.399 2.761 -10.371 1.00 89.44 193 GLY A C 1
ATOM 1517 O O . GLY A 1 193 ? -10.341 2.811 -9.148 1.00 89.44 193 GLY A O 1
ATOM 1518 N N . HIS A 1 194 ? -11.178 1.869 -10.997 1.00 92.56 194 HIS A N 1
ATOM 1519 C CA . HIS A 1 194 ? -11.979 0.906 -10.235 1.00 92.56 194 HIS A CA 1
ATOM 1520 C C . HIS A 1 194 ? -11.089 -0.188 -9.636 1.00 92.56 194 HIS A C 1
ATOM 1522 O O . HIS A 1 194 ? -10.218 -0.740 -10.318 1.00 92.56 194 HIS A O 1
ATOM 1528 N N . ARG A 1 195 ? -11.332 -0.509 -8.366 1.00 95.75 195 ARG A N 1
ATOM 1529 C CA . ARG A 1 195 ? -10.652 -1.549 -7.598 1.00 95.75 195 ARG A CA 1
ATOM 1530 C C . ARG A 1 195 ? -11.627 -2.674 -7.261 1.00 95.75 195 ARG A C 1
ATOM 1532 O O . ARG A 1 195 ? -12.793 -2.414 -6.980 1.00 95.75 195 ARG A O 1
ATOM 1539 N N . ARG A 1 196 ? -11.179 -3.928 -7.316 1.00 96.06 196 ARG A N 1
ATOM 1540 C CA . ARG A 1 196 ? -11.974 -5.094 -6.893 1.00 96.06 196 ARG A CA 1
ATOM 1541 C C . ARG A 1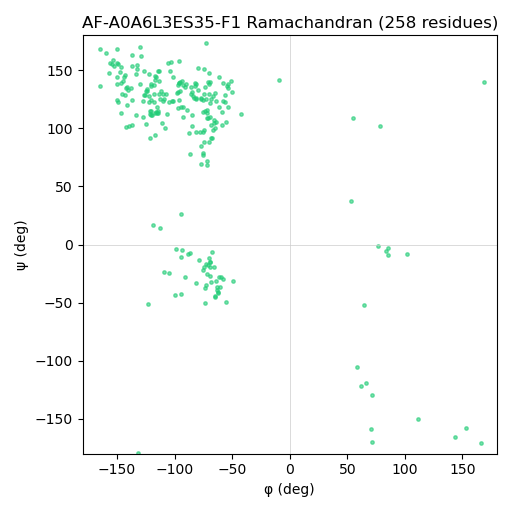 196 ? -11.095 -6.243 -6.441 1.00 96.06 196 ARG A C 1
ATOM 1543 O O . ARG A 1 196 ? -9.952 -6.364 -6.883 1.00 96.06 196 ARG A O 1
ATOM 1550 N N . ILE A 1 197 ? -11.677 -7.141 -5.660 1.00 97.56 197 ILE A N 1
ATOM 1551 C CA . ILE A 1 197 ? -11.073 -8.438 -5.366 1.00 97.56 197 ILE A CA 1
ATOM 1552 C C . ILE A 1 197 ? -11.375 -9.372 -6.534 1.00 97.56 197 ILE A C 1
ATOM 1554 O O . ILE A 1 197 ? -12.516 -9.494 -6.978 1.00 97.56 197 ILE A O 1
ATOM 1558 N N . TYR A 1 198 ? -10.328 -9.966 -7.097 1.00 96.75 198 TYR A N 1
ATOM 1559 C CA . TYR A 1 198 ? -10.434 -10.854 -8.249 1.00 96.75 198 TYR A CA 1
ATOM 1560 C C . TYR A 1 198 ? -10.532 -12.322 -7.827 1.00 96.75 198 TYR A C 1
ATOM 1562 O O . TYR A 1 198 ? -11.321 -13.086 -8.383 1.00 96.75 198 TYR A O 1
ATOM 1570 N N . SER A 1 199 ? -9.722 -12.723 -6.848 1.00 97.25 199 SER A N 1
ATOM 1571 C CA . SER A 1 199 ? -9.672 -14.086 -6.321 1.00 97.25 199 SER A CA 1
ATOM 1572 C C . SER A 1 199 ? -8.936 -14.127 -4.982 1.00 97.25 199 SER A C 1
ATOM 1574 O O . SER A 1 199 ? -8.237 -13.182 -4.626 1.00 97.25 199 SER A O 1
ATOM 1576 N N . LEU A 1 200 ? -9.029 -15.254 -4.277 1.00 97.50 200 LEU A N 1
ATOM 1577 C CA . LEU A 1 200 ? -8.126 -15.589 -3.175 1.00 97.50 200 LEU A CA 1
ATOM 1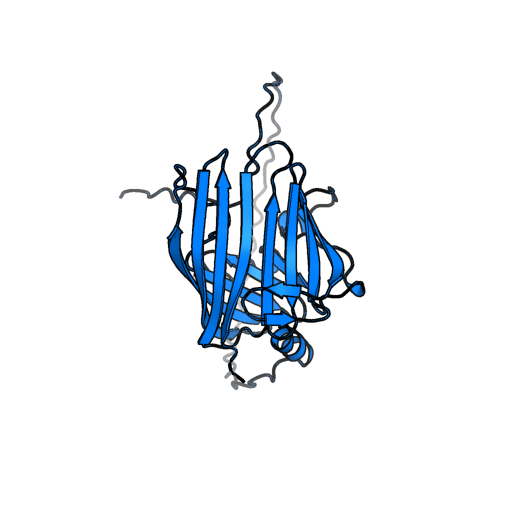578 C C . LEU A 1 200 ? -7.026 -16.505 -3.710 1.00 97.50 200 LEU A C 1
ATOM 1580 O O . LEU A 1 200 ? -7.329 -17.475 -4.407 1.00 97.50 200 LEU A O 1
ATOM 1584 N N . VAL A 1 201 ? -5.769 -16.202 -3.403 1.00 98.06 201 VAL A N 1
ATOM 1585 C CA . VAL A 1 201 ? -4.607 -16.948 -3.907 1.00 98.06 201 VAL A CA 1
ATOM 1586 C C . VAL A 1 201 ? -3.634 -17.278 -2.783 1.00 98.06 201 VAL A C 1
ATOM 1588 O O . VAL A 1 201 ? -3.570 -16.575 -1.778 1.00 98.06 201 VAL A O 1
ATOM 1591 N N . ASP A 1 202 ? -2.860 -18.343 -2.950 1.00 98.50 202 ASP A N 1
ATOM 1592 C CA . ASP A 1 202 ? -1.719 -18.605 -2.077 1.00 98.50 202 ASP A CA 1
ATOM 1593 C C . ASP A 1 202 ? -0.510 -17.822 -2.604 1.00 98.50 202 ASP A C 1
ATOM 1595 O O . ASP A 1 202 ? -0.214 -17.850 -3.800 1.00 98.50 202 ASP A O 1
ATOM 1599 N N . MET A 1 203 ? 0.172 -17.105 -1.714 1.00 98.31 203 MET A N 1
ATOM 1600 C CA . MET A 1 203 ? 1.294 -16.231 -2.039 1.00 98.31 203 MET A CA 1
ATOM 1601 C C . MET A 1 203 ? 2.582 -16.758 -1.435 1.00 98.31 203 MET A C 1
ATOM 1603 O O . MET A 1 203 ? 2.663 -17.015 -0.237 1.00 98.31 203 MET A O 1
ATOM 1607 N N . LYS A 1 204 ? 3.615 -16.858 -2.269 1.00 98.62 204 LYS A N 1
ATOM 1608 C CA . LYS A 1 204 ? 4.978 -17.165 -1.844 1.00 98.62 204 LYS A CA 1
ATOM 1609 C C . LYS A 1 204 ? 5.867 -15.964 -2.120 1.00 98.62 204 LYS A C 1
ATOM 1611 O O . LYS A 1 204 ? 6.103 -15.622 -3.276 1.00 98.62 204 LYS A O 1
ATOM 1616 N N . VAL A 1 205 ? 6.356 -15.345 -1.055 1.00 98.56 205 VAL A N 1
ATOM 1617 C CA . VAL A 1 205 ? 7.257 -14.184 -1.078 1.00 98.56 205 VAL A CA 1
ATOM 1618 C C . VAL A 1 205 ? 8.454 -14.466 -0.161 1.00 98.56 205 VAL A C 1
ATOM 1620 O O . VAL A 1 205 ? 8.435 -15.468 0.558 1.00 98.56 205 VAL A O 1
ATOM 1623 N N . PRO A 1 206 ? 9.521 -13.648 -0.164 1.00 98.62 206 PRO A N 1
ATOM 1624 C CA . PRO A 1 206 ? 10.684 -13.927 0.679 1.00 98.62 206 PRO A CA 1
ATOM 1625 C C . PRO A 1 206 ? 10.371 -14.030 2.184 1.00 98.62 206 PRO A C 1
ATOM 1627 O O . PRO A 1 206 ? 11.009 -14.831 2.861 1.00 98.62 206 PRO A O 1
ATOM 1630 N N . ALA A 1 207 ? 9.354 -13.314 2.682 1.00 98.44 207 ALA A N 1
ATOM 1631 C CA . ALA A 1 207 ? 8.897 -13.414 4.074 1.00 98.44 207 ALA A CA 1
ATOM 1632 C C . ALA A 1 207 ? 8.212 -14.746 4.441 1.00 98.44 207 ALA A C 1
ATOM 1634 O O . ALA A 1 207 ? 8.020 -15.022 5.624 1.00 98.44 207 ALA A O 1
ATOM 1635 N N . GLY A 1 208 ? 7.814 -15.569 3.463 1.00 98.44 208 GLY A N 1
ATOM 1636 C CA . GLY A 1 208 ? 7.163 -16.853 3.716 1.00 98.44 208 GLY A CA 1
ATOM 1637 C C . GLY A 1 208 ? 6.075 -17.228 2.711 1.00 98.44 208 GLY A C 1
ATOM 1638 O O . GLY A 1 208 ? 5.955 -16.665 1.619 1.00 98.44 208 GLY A O 1
ATOM 1639 N N . GLU A 1 209 ? 5.282 -18.226 3.096 1.00 98.62 209 GLU A N 1
ATOM 1640 C CA . GLU A 1 209 ? 4.115 -18.688 2.347 1.00 98.62 209 GLU A CA 1
ATOM 1641 C C . GLU A 1 209 ? 2.837 -18.312 3.100 1.00 98.62 209 GLU A C 1
ATOM 1643 O O . GLU A 1 209 ? 2.635 -18.707 4.248 1.00 98.62 209 GLU A O 1
ATOM 1648 N N . PHE A 1 210 ? 1.959 -17.573 2.430 1.00 98.44 210 PHE A N 1
ATOM 1649 C CA . PHE A 1 210 ? 0.683 -17.101 2.949 1.00 98.44 210 PHE A CA 1
ATOM 1650 C C . PHE A 1 210 ? -0.454 -17.706 2.130 1.00 98.44 210 PHE A C 1
ATOM 1652 O O . PHE A 1 210 ? -0.324 -17.908 0.923 1.00 98.44 210 PHE A O 1
ATOM 1659 N N . ARG A 1 211 ? -1.578 -18.018 2.776 1.00 98.31 211 ARG A N 1
ATOM 1660 C CA . ARG A 1 211 ? -2.704 -18.700 2.126 1.00 98.31 211 ARG A CA 1
ATOM 1661 C C . ARG A 1 211 ? -3.924 -17.809 2.038 1.00 98.31 211 ARG A C 1
ATOM 1663 O O . ARG A 1 211 ? -4.176 -17.027 2.949 1.00 98.31 211 ARG A O 1
ATOM 1670 N N . LYS A 1 212 ? -4.725 -18.016 0.988 1.00 97.38 212 LYS A N 1
ATOM 1671 C CA . LYS A 1 212 ? -6.005 -17.313 0.774 1.00 97.38 212 LYS A CA 1
ATOM 1672 C C . LYS A 1 212 ? -5.884 -15.781 0.829 1.00 97.38 212 LYS A C 1
ATOM 1674 O O . LYS A 1 212 ? -6.777 -15.108 1.330 1.00 97.38 212 LYS A O 1
ATOM 1679 N N . CYS A 1 213 ? -4.797 -15.239 0.303 1.00 98.50 213 CYS A N 1
ATOM 1680 C CA . CYS A 1 213 ? -4.551 -13.809 0.210 1.00 98.50 213 CYS A CA 1
ATOM 1681 C C . CYS A 1 213 ? -5.444 -13.186 -0.874 1.00 98.50 213 CYS A C 1
ATOM 1683 O O . CYS A 1 213 ? -5.425 -13.666 -2.016 1.00 98.50 213 CYS A O 1
ATOM 1685 N N . PRO A 1 214 ? -6.239 -12.149 -0.560 1.00 98.38 214 PRO A N 1
ATOM 1686 C CA . PRO A 1 214 ? -6.969 -11.398 -1.572 1.00 98.38 214 PRO A CA 1
ATOM 1687 C C . PRO A 1 214 ? -6.047 -10.820 -2.648 1.00 98.38 214 PRO A C 1
ATOM 1689 O O . PRO A 1 214 ? -5.132 -10.048 -2.362 1.00 98.38 214 PRO A O 1
ATOM 1692 N N . TYR A 1 215 ? -6.319 -11.191 -3.898 1.00 98.38 215 TYR A N 1
ATOM 1693 C CA . TYR A 1 215 ? -5.714 -10.603 -5.087 1.00 98.38 215 TYR A CA 1
ATOM 1694 C C . TYR A 1 215 ? -6.603 -9.467 -5.586 1.00 98.38 215 TYR A C 1
ATOM 1696 O O . TYR A 1 215 ? -7.714 -9.694 -6.076 1.00 98.38 215 TYR A O 1
ATOM 1704 N N . ILE A 1 216 ? -6.120 -8.242 -5.425 1.00 98.19 216 ILE A N 1
ATOM 1705 C CA . ILE A 1 216 ? -6.859 -7.010 -5.665 1.00 98.19 216 ILE A CA 1
ATOM 1706 C C . ILE A 1 216 ? -6.329 -6.370 -6.946 1.00 98.19 216 ILE A C 1
ATOM 1708 O O . ILE A 1 216 ? -5.129 -6.167 -7.120 1.00 98.19 216 ILE A O 1
ATOM 1712 N N . LEU A 1 217 ? -7.240 -6.025 -7.850 1.00 97.00 217 LEU A N 1
ATOM 1713 C CA . LEU A 1 217 ? -6.918 -5.357 -9.105 1.00 97.00 217 LEU A CA 1
ATOM 1714 C C . LEU A 1 217 ? -7.459 -3.939 -9.091 1.00 97.00 217 LEU A C 1
ATOM 1716 O O . LEU A 1 217 ? -8.639 -3.749 -8.811 1.00 97.00 217 LEU A O 1
ATOM 1720 N N . THR A 1 218 ? -6.622 -2.972 -9.463 1.00 96.12 218 THR A N 1
ATOM 1721 C CA . THR A 1 218 ? -7.046 -1.605 -9.795 1.00 96.12 218 THR A CA 1
ATOM 1722 C C . THR A 1 218 ? -6.751 -1.338 -11.259 1.00 96.12 218 THR A C 1
ATOM 1724 O O . THR A 1 218 ? -5.595 -1.400 -11.676 1.00 96.12 218 THR A O 1
ATOM 1727 N N . PHE A 1 219 ? -7.777 -1.060 -12.051 1.00 92.38 219 PHE A N 1
ATOM 1728 C CA . PHE A 1 219 ? -7.630 -0.917 -13.498 1.00 92.38 219 PHE A CA 1
ATOM 1729 C C . PHE A 1 219 ? -7.385 0.535 -13.880 1.00 92.38 219 PHE A C 1
ATOM 1731 O O . PHE A 1 219 ? -8.067 1.424 -13.386 1.00 92.38 219 PHE A O 1
ATOM 1738 N N . TYR A 1 220 ? -6.463 0.775 -14.803 1.00 90.62 220 TYR A N 1
ATOM 1739 C CA . TYR A 1 220 ? -6.213 2.084 -15.397 1.00 90.62 220 TYR A CA 1
ATOM 1740 C C . TYR A 1 220 ? -6.207 1.956 -16.919 1.00 90.62 220 TYR A C 1
ATOM 1742 O O . TYR A 1 220 ? -6.044 0.868 -17.469 1.00 90.62 220 TYR A O 1
ATOM 1750 N N . ASN A 1 221 ? -6.353 3.077 -17.624 1.00 88.00 221 ASN A N 1
ATOM 1751 C CA . ASN A 1 221 ? -6.318 3.077 -19.092 1.00 88.00 221 ASN A CA 1
ATOM 1752 C C . ASN A 1 221 ? -4.993 2.539 -19.661 1.00 88.00 221 ASN A C 1
ATOM 1754 O O . ASN A 1 221 ? -4.959 2.018 -20.770 1.00 88.00 221 ASN A O 1
ATOM 1758 N N . ASN A 1 222 ? -3.907 2.678 -18.906 1.00 86.06 222 ASN A N 1
ATOM 1759 C CA . ASN A 1 222 ? -2.545 2.364 -19.315 1.00 86.06 222 ASN A CA 1
ATOM 1760 C C . ASN A 1 222 ? -1.942 1.171 -18.561 1.00 86.06 222 ASN A C 1
ATOM 1762 O O . ASN A 1 222 ? -0.729 0.983 -18.585 1.00 86.06 222 ASN A O 1
ATOM 1766 N N . GLY A 1 223 ? -2.750 0.375 -17.864 1.00 89.88 223 GLY A N 1
ATOM 1767 C CA . GLY A 1 223 ? -2.249 -0.752 -17.089 1.00 89.88 223 GLY A CA 1
ATOM 1768 C C . GLY A 1 223 ? -3.145 -1.105 -15.920 1.00 89.88 223 GLY A C 1
ATOM 1769 O O . GLY A 1 223 ? -4.339 -0.814 -15.902 1.00 89.88 223 GLY A O 1
ATOM 1770 N N . ARG A 1 224 ? -2.568 -1.779 -14.934 1.00 93.88 224 ARG A N 1
ATOM 1771 C CA . ARG A 1 224 ? -3.276 -2.122 -13.704 1.00 93.88 224 ARG A CA 1
ATOM 1772 C C . ARG A 1 224 ? -2.304 -2.199 -12.540 1.00 93.88 224 ARG A C 1
ATOM 1774 O O . ARG A 1 224 ? -1.179 -2.659 -12.721 1.00 93.88 224 ARG A O 1
ATOM 1781 N N . ASN A 1 225 ? -2.765 -1.766 -11.373 1.00 96.00 225 ASN A N 1
ATOM 1782 C CA . ASN A 1 225 ? -2.120 -2.103 -10.113 1.00 96.00 225 ASN A CA 1
ATOM 1783 C C . ASN A 1 225 ? -2.662 -3.452 -9.645 1.00 96.00 225 ASN A C 1
ATOM 1785 O O . ASN A 1 225 ? -3.869 -3.706 -9.699 1.00 96.00 225 ASN A O 1
ATOM 1789 N N . GLU A 1 226 ? -1.753 -4.299 -9.205 1.00 98.06 226 GLU A N 1
ATOM 1790 C CA . GLU A 1 226 ? -1.992 -5.637 -8.700 1.00 98.06 226 GLU A CA 1
ATOM 1791 C C . GLU A 1 226 ? -1.483 -5.686 -7.263 1.00 98.06 226 GLU A C 1
ATOM 1793 O O . GLU A 1 226 ? -0.283 -5.545 -7.040 1.00 98.06 226 GLU A O 1
ATOM 1798 N N . ASP A 1 227 ? -2.381 -5.880 -6.303 1.00 98.44 227 ASP A N 1
ATOM 1799 C CA . ASP A 1 227 ? -2.046 -5.956 -4.883 1.00 98.44 227 ASP A CA 1
ATOM 1800 C C . ASP A 1 227 ? -2.393 -7.345 -4.353 1.00 98.44 227 ASP A C 1
ATOM 1802 O O . ASP A 1 227 ? -3.430 -7.919 -4.694 1.00 98.44 227 ASP A O 1
ATOM 1806 N N . TRP A 1 228 ? -1.542 -7.872 -3.481 1.00 98.62 228 TRP A N 1
ATOM 1807 C CA . TRP A 1 228 ? -1.816 -9.082 -2.720 1.00 98.62 228 TRP A CA 1
ATOM 1808 C C . TRP A 1 228 ? -1.786 -8.731 -1.247 1.00 98.62 228 TRP A C 1
ATOM 1810 O O . TRP A 1 228 ? -0.734 -8.406 -0.695 1.00 98.62 228 TRP A O 1
ATOM 1820 N N . PHE A 1 229 ? -2.954 -8.788 -0.626 1.00 98.56 229 PHE A N 1
ATOM 1821 C CA . PHE A 1 229 ? -3.126 -8.575 0.803 1.00 98.56 229 PHE A CA 1
ATOM 1822 C C . PHE A 1 229 ? -3.275 -9.936 1.482 1.00 98.56 229 PHE A C 1
ATOM 1824 O O . PHE A 1 229 ? -3.888 -10.824 0.905 1.00 98.56 229 PHE A O 1
ATOM 1831 N N . CYS A 1 230 ? -2.749 -10.133 2.686 1.00 98.38 230 CYS A N 1
ATOM 1832 C CA . CYS A 1 230 ? -2.964 -11.348 3.470 1.00 98.38 230 CYS A CA 1
ATOM 1833 C C . CYS A 1 230 ? -3.473 -10.967 4.872 1.00 98.38 230 CYS A C 1
ATOM 1835 O O . CYS A 1 230 ? -2.791 -10.202 5.560 1.00 98.38 230 CYS A O 1
ATOM 1837 N N . PRO A 1 231 ? -4.642 -11.479 5.310 1.00 97.81 231 PRO A N 1
ATOM 1838 C CA . PRO A 1 231 ? -5.185 -11.196 6.639 1.00 97.81 231 PRO A CA 1
ATOM 1839 C C . PRO A 1 231 ? -4.196 -11.502 7.768 1.00 97.81 231 PRO A C 1
ATOM 1841 O O . PRO A 1 231 ? -3.495 -12.515 7.726 1.00 97.81 231 PRO A O 1
ATOM 1844 N N . GLY A 1 232 ? -4.128 -10.612 8.757 1.00 97.25 232 GLY A N 1
ATOM 1845 C CA . GLY A 1 232 ? -3.202 -10.691 9.889 1.00 97.25 232 GLY A CA 1
ATOM 1846 C C . GLY A 1 232 ? -1.763 -10.295 9.552 1.00 97.25 232 GLY A C 1
ATOM 1847 O O . GLY A 1 232 ? -0.916 -10.295 10.438 1.00 97.25 232 GLY A O 1
ATOM 1848 N N . ILE A 1 233 ? -1.477 -9.951 8.291 1.00 98.31 233 ILE A N 1
ATOM 1849 C CA . ILE A 1 233 ? -0.153 -9.516 7.832 1.00 98.31 233 ILE A CA 1
ATOM 1850 C C . ILE A 1 233 ? -0.242 -8.138 7.186 1.00 98.31 233 ILE A C 1
ATOM 1852 O O . ILE A 1 233 ? 0.509 -7.253 7.565 1.00 98.31 233 ILE A O 1
ATOM 1856 N N . GLY A 1 234 ? -1.148 -7.929 6.232 1.00 97.94 234 GLY A N 1
ATOM 1857 C CA . GLY A 1 234 ? -1.212 -6.709 5.425 1.00 97.94 234 GLY A CA 1
ATOM 1858 C C . GLY A 1 234 ? -0.832 -6.945 3.961 1.00 97.94 234 GLY A C 1
ATOM 1859 O O . GLY A 1 234 ? -1.044 -8.029 3.415 1.00 97.94 234 GLY A O 1
ATOM 1860 N N . LEU A 1 235 ? -0.270 -5.928 3.303 1.00 98.38 235 LEU A N 1
ATOM 1861 C CA . LEU A 1 235 ? 0.214 -6.025 1.923 1.00 98.38 235 LEU A CA 1
ATOM 1862 C C . LEU A 1 235 ? 1.452 -6.937 1.866 1.00 98.38 235 LEU A C 1
ATOM 1864 O O . LEU A 1 235 ? 2.454 -6.647 2.506 1.00 98.38 235 LEU A O 1
ATOM 1868 N N . VAL A 1 236 ? 1.415 -8.022 1.088 1.00 98.75 236 VAL A N 1
ATOM 1869 C CA . VAL A 1 236 ? 2.570 -8.931 0.922 1.00 98.75 236 VAL A CA 1
ATOM 1870 C C . VAL A 1 236 ? 3.270 -8.774 -0.421 1.00 98.75 236 VAL A C 1
ATOM 1872 O O . VAL A 1 236 ? 4.452 -9.090 -0.548 1.00 98.75 236 VAL A O 1
ATOM 1875 N N . ALA A 1 237 ? 2.554 -8.286 -1.431 1.00 98.69 237 ALA A N 1
ATOM 1876 C CA . ALA A 1 237 ? 3.129 -7.933 -2.715 1.00 98.69 237 ALA A CA 1
ATOM 1877 C C . ALA A 1 237 ? 2.302 -6.843 -3.398 1.00 98.69 237 ALA A C 1
ATOM 1879 O O . ALA A 1 237 ? 1.094 -6.734 -3.184 1.00 98.69 237 ALA A O 1
ATOM 1880 N N . ARG A 1 238 ? 2.958 -6.062 -4.252 1.00 98.38 238 ARG A N 1
ATOM 1881 C CA . ARG A 1 238 ? 2.327 -5.079 -5.135 1.00 98.38 238 ARG A CA 1
ATOM 1882 C C . ARG A 1 238 ? 3.067 -5.023 -6.458 1.00 98.38 238 ARG A C 1
ATOM 1884 O O . ARG A 1 238 ? 4.290 -5.134 -6.497 1.00 98.38 238 ARG A O 1
ATOM 1891 N N . LYS A 1 239 ? 2.340 -4.819 -7.544 1.00 97.62 239 LYS A N 1
ATOM 1892 C CA . LYS A 1 239 ? 2.898 -4.758 -8.885 1.00 97.62 239 LYS A CA 1
ATOM 1893 C C . LYS A 1 239 ? 2.155 -3.745 -9.745 1.00 97.62 239 LYS A C 1
ATOM 1895 O O . LYS A 1 239 ? 0.930 -3.682 -9.729 1.00 97.62 239 LYS A O 1
ATOM 1900 N N . PHE A 1 240 ? 2.911 -3.021 -10.556 1.00 96.19 240 PHE A N 1
ATOM 1901 C CA . PHE A 1 240 ? 2.399 -2.213 -11.650 1.00 96.19 240 PHE A CA 1
ATOM 1902 C C . PHE A 1 240 ? 3.295 -2.398 -12.868 1.00 96.19 240 PHE A C 1
ATOM 1904 O O . PHE A 1 240 ? 4.490 -2.124 -12.792 1.00 96.19 240 PHE A O 1
ATOM 1911 N N . ASP A 1 241 ? 2.704 -2.802 -13.991 1.00 94.81 241 ASP A N 1
ATOM 1912 C CA . ASP A 1 241 ? 3.367 -2.779 -15.294 1.00 94.81 241 ASP A CA 1
ATOM 1913 C C . ASP A 1 241 ? 2.578 -1.837 -16.217 1.00 94.81 241 ASP A C 1
ATOM 1915 O O . ASP A 1 241 ? 1.382 -2.048 -16.459 1.00 94.81 241 ASP A O 1
ATOM 1919 N N . HIS A 1 242 ? 3.236 -0.814 -16.764 1.00 93.25 242 HIS A N 1
ATOM 1920 C CA . HIS A 1 242 ? 2.622 0.051 -17.764 1.00 93.25 242 HIS A CA 1
ATOM 1921 C C . HIS A 1 242 ? 2.440 -0.704 -19.088 1.00 93.25 242 HIS A C 1
ATOM 1923 O O . HIS A 1 242 ? 3.373 -1.292 -19.639 1.00 93.25 242 HIS A O 1
ATOM 1929 N N . GLN A 1 243 ? 1.234 -0.671 -19.649 1.00 91.19 243 GLN A N 1
ATOM 1930 C CA . GLN A 1 243 ? 0.954 -1.261 -20.952 1.00 91.19 243 GLN A CA 1
ATOM 1931 C C . GLN A 1 243 ? 1.519 -0.369 -22.059 1.00 91.19 243 GLN A C 1
ATOM 1933 O O . GLN A 1 243 ? 1.066 0.750 -22.283 1.00 91.19 243 GLN A O 1
ATOM 1938 N N . GLY A 1 244 ? 2.521 -0.883 -22.772 1.00 88.62 244 GLY A N 1
ATOM 1939 C CA . GLY A 1 244 ? 3.081 -0.246 -23.969 1.00 88.62 244 GLY A CA 1
ATOM 1940 C C . GLY A 1 244 ? 4.407 0.488 -23.765 1.00 88.62 244 GLY A C 1
ATOM 1941 O O . GLY A 1 244 ? 5.042 0.849 -24.751 1.00 88.62 244 GLY A O 1
ATOM 1942 N N . THR A 1 245 ? 4.880 0.651 -22.528 1.00 90.56 245 THR A N 1
ATOM 1943 C CA . THR A 1 245 ? 6.241 1.140 -22.252 1.00 90.56 245 THR A CA 1
ATOM 1944 C C . THR A 1 245 ? 6.903 0.253 -21.206 1.00 90.56 245 THR A C 1
ATOM 1946 O O . THR A 1 245 ? 6.232 -0.351 -20.373 1.00 90.56 245 THR A O 1
ATOM 1949 N N . LYS A 1 246 ? 8.235 0.140 -21.254 1.00 92.38 246 LYS A N 1
ATOM 1950 C CA . LYS A 1 246 ? 9.011 -0.597 -20.248 1.00 92.38 246 LYS A CA 1
ATOM 1951 C C . LYS A 1 246 ? 9.131 0.238 -18.975 1.00 92.38 246 LYS A C 1
ATOM 1953 O O . LYS A 1 246 ? 10.192 0.764 -18.679 1.00 92.38 246 LYS A O 1
ATOM 1958 N N . TYR A 1 247 ? 8.030 0.420 -18.269 1.00 91.75 247 TYR A N 1
ATOM 1959 C CA . TYR A 1 247 ? 7.996 1.190 -17.036 1.00 91.75 247 TYR A CA 1
ATOM 1960 C C . TYR A 1 247 ? 7.066 0.506 -16.030 1.00 91.75 247 TYR A C 1
ATOM 1962 O O . TYR A 1 247 ? 5.989 0.032 -16.399 1.00 91.75 247 TYR A O 1
ATOM 1970 N N . GLY A 1 248 ? 7.501 0.412 -14.776 1.00 94.94 248 GLY A N 1
ATOM 1971 C CA . GLY A 1 248 ? 6.733 -0.230 -13.720 1.00 94.94 248 GLY A CA 1
ATOM 1972 C C . GLY A 1 248 ? 7.547 -0.508 -12.465 1.00 94.94 248 GLY A C 1
ATOM 1973 O O . GLY A 1 248 ? 8.684 -0.052 -12.324 1.00 94.94 248 GLY A O 1
ATOM 1974 N N . TYR A 1 249 ? 6.945 -1.256 -11.546 1.00 96.56 249 TYR A N 1
ATOM 1975 C CA . TYR A 1 249 ? 7.598 -1.683 -10.316 1.00 96.56 249 TYR A CA 1
ATOM 1976 C C . TYR A 1 249 ? 6.950 -2.930 -9.723 1.00 96.56 249 TYR A C 1
ATOM 1978 O O . TYR A 1 249 ? 5.732 -3.112 -9.799 1.00 96.56 249 TYR A O 1
ATOM 1986 N N . HIS A 1 250 ? 7.760 -3.763 -9.069 1.00 98.00 250 HIS A N 1
ATOM 1987 C CA . HIS A 1 250 ? 7.326 -4.917 -8.279 1.00 98.00 250 HIS A CA 1
ATOM 1988 C C . HIS A 1 250 ? 7.802 -4.739 -6.837 1.00 98.00 250 HIS A C 1
ATOM 1990 O O . HIS A 1 250 ? 8.942 -4.360 -6.594 1.00 98.00 250 HIS A O 1
ATOM 1996 N N . THR A 1 251 ? 6.937 -5.021 -5.873 1.00 98.50 251 THR A N 1
ATOM 1997 C CA . THR A 1 251 ? 7.205 -4.930 -4.436 1.00 98.50 251 THR A CA 1
ATOM 1998 C C . THR A 1 251 ? 6.857 -6.262 -3.799 1.00 98.50 251 THR A C 1
ATOM 2000 O O . THR A 1 251 ? 5.752 -6.751 -4.010 1.00 98.50 251 THR A O 1
ATOM 2003 N N . ASN A 1 252 ? 7.767 -6.840 -3.020 1.00 98.75 252 ASN A N 1
ATOM 2004 C CA . ASN A 1 252 ? 7.550 -8.098 -2.307 1.00 98.75 252 ASN A CA 1
ATOM 2005 C C . ASN A 1 252 ? 7.945 -7.953 -0.839 1.00 98.75 252 ASN A C 1
ATOM 2007 O O . ASN A 1 252 ? 8.989 -7.373 -0.541 1.00 98.75 252 ASN A O 1
ATOM 2011 N N . LEU A 1 253 ? 7.144 -8.516 0.062 1.00 98.81 253 LEU A N 1
ATOM 2012 C CA . LEU A 1 253 ? 7.437 -8.559 1.489 1.00 98.81 253 LEU A CA 1
ATOM 2013 C C . LEU A 1 253 ? 8.628 -9.483 1.760 1.00 98.81 253 LEU A C 1
ATOM 2015 O O . LEU A 1 253 ? 8.639 -10.655 1.372 1.00 98.81 253 LEU A O 1
ATOM 2019 N N . VAL A 1 254 ? 9.631 -8.929 2.428 1.00 98.75 254 VAL A N 1
ATOM 2020 C CA . VAL A 1 254 ? 10.873 -9.604 2.810 1.00 98.75 254 VAL A CA 1
ATOM 2021 C C . VAL A 1 254 ? 10.824 -10.051 4.258 1.00 98.75 254 VAL A C 1
ATOM 2023 O O . VAL A 1 254 ? 11.205 -11.175 4.559 1.00 98.75 254 VAL A O 1
ATOM 2026 N N . GLU A 1 255 ? 10.322 -9.190 5.134 1.00 98.69 255 GLU A N 1
ATOM 2027 C CA . GLU A 1 255 ? 10.248 -9.431 6.569 1.00 98.69 255 GLU A CA 1
ATOM 2028 C C . GLU A 1 255 ? 9.112 -8.596 7.160 1.00 98.69 255 GLU A C 1
ATOM 2030 O O . GLU A 1 255 ? 8.721 -7.577 6.589 1.00 98.69 255 GLU A O 1
ATOM 2035 N N . TYR A 1 256 ? 8.568 -9.023 8.293 1.00 98.62 256 TYR A N 1
ATOM 2036 C CA . TYR A 1 256 ? 7.574 -8.264 9.039 1.00 98.62 256 TYR A CA 1
ATOM 2037 C C . TYR A 1 256 ? 7.683 -8.564 10.536 1.00 98.62 256 TYR A C 1
ATOM 2039 O O . TYR A 1 256 ? 8.150 -9.631 10.934 1.00 98.62 256 TYR A O 1
ATOM 2047 N N . SER A 1 257 ? 7.211 -7.633 11.359 1.00 98.50 257 SER A N 1
ATOM 2048 C CA . SER A 1 257 ? 7.074 -7.790 12.807 1.00 98.50 257 SER A CA 1
ATOM 2049 C C . SER A 1 257 ? 5.692 -7.298 13.210 1.00 98.50 257 SER A C 1
ATOM 2051 O O . SER A 1 257 ? 5.428 -6.099 13.119 1.00 98.50 257 SER A O 1
ATOM 2053 N N . ILE A 1 258 ? 4.825 -8.217 13.636 1.00 97.94 258 ILE A N 1
ATOM 2054 C CA . ILE A 1 258 ? 3.496 -7.911 14.178 1.00 97.94 258 ILE A CA 1
ATOM 2055 C C . ILE A 1 258 ? 3.520 -8.189 15.680 1.00 97.94 258 ILE A C 1
ATOM 2057 O O . ILE A 1 258 ? 3.883 -9.288 16.097 1.00 97.94 258 ILE A O 1
ATOM 2061 N N . ASN A 1 259 ? 3.150 -7.189 16.472 1.00 94.00 259 ASN A N 1
ATOM 2062 C CA . ASN A 1 259 ? 2.982 -7.308 17.912 1.00 94.00 259 ASN A CA 1
ATOM 2063 C C . ASN A 1 259 ? 1.602 -7.911 18.216 1.00 94.00 259 ASN A C 1
ATOM 2065 O O . ASN A 1 259 ? 0.613 -7.532 17.585 1.00 94.00 259 ASN A O 1
ATOM 2069 N N . GLU A 1 260 ? 1.556 -8.838 19.176 1.00 77.75 260 GLU A N 1
ATOM 2070 C CA . GLU A 1 260 ? 0.311 -9.385 19.740 1.00 77.75 260 GLU A CA 1
ATOM 2071 C C . GLU A 1 260 ? -0.289 -8.463 20.811 1.00 77.75 260 GLU A C 1
ATOM 2073 O O . GLU A 1 260 ? 0.491 -7.849 21.580 1.00 77.75 260 GLU A O 1
#

Secondary structure (DSSP, 8-state):
---------------------------------PPPP--------------------PPPPHHHHHHHHHS---TT-EEEEEEEEEETTEEEEEEEEEEEEEEEEETTEEEEEEEEEEEEEEEE-S-S--TT---SEEEEEEETTEEEEEESS--GGGGGGSEEEEESS-STTS-EE-SSHHHHH-S---STT-EEEEEEEEEEETTEEEEEEEEEEEEETTEEEEEEEETTTEEEEEEEEETTSSEEEEEEEEEEE---